Protein AF-0000000066401185 (afdb_homodimer)

pLDDT: mean 73.41, std 27.81, range [23.59, 98.62]

Organism: Mus musculus (NCBI:txid10090)

Structure (mmCIF, N/CA/C/O backbone):
data_AF-0000000066401185-model_v1
#
loop_
_entity.id
_entity.type
_entity.pdbx_description
1 polymer 'CCR4-NOT transcription complex subunit 10'
#
loop_
_atom_site.group_PDB
_atom_site.id
_atom_site.type_symbol
_atom_site.label_atom_id
_atom_site.label_alt_id
_atom_site.label_comp_id
_atom_site.label_asym_id
_atom_site.label_entity_id
_atom_site.label_seq_id
_atom_site.pdbx_PDB_ins_code
_atom_site.Cartn_x
_atom_site.Cartn_y
_atom_site.Cartn_z
_atom_site.occupancy
_atom_site.B_iso_or_equiv
_atom_site.auth_seq_id
_atom_site.auth_comp_id
_atom_site.auth_asym_id
_atom_site.auth_atom_id
_atom_site.pdbx_PDB_model_num
ATOM 1 N N . MET A 1 1 ? 51.188 5.918 -60.031 1 23.59 1 MET A N 1
ATOM 2 C CA . MET A 1 1 ? 49.875 5.277 -59.938 1 23.59 1 MET A CA 1
ATOM 3 C C . MET A 1 1 ? 49.594 4.812 -58.5 1 23.59 1 MET A C 1
ATOM 5 O O . MET A 1 1 ? 50.156 3.805 -58.062 1 23.59 1 MET A O 1
ATOM 9 N N . ALA A 1 2 ? 49.438 5.836 -57.594 1 25.84 2 ALA A N 1
ATOM 10 C CA . ALA A 1 2 ? 49.531 5.996 -56.125 1 25.84 2 ALA A CA 1
ATOM 11 C C . ALA A 1 2 ? 48.438 5.234 -55.438 1 25.84 2 ALA A C 1
ATOM 13 O O . ALA A 1 2 ? 47.25 5.41 -55.719 1 25.84 2 ALA A O 1
ATOM 14 N N . ALA A 1 3 ? 48.688 3.949 -55.156 1 27.67 3 ALA A N 1
ATOM 15 C CA . ALA A 1 3 ? 47.844 2.984 -54.469 1 27.67 3 ALA A CA 1
ATOM 16 C C . ALA A 1 3 ? 47.25 3.58 -53.188 1 27.67 3 ALA A C 1
ATOM 18 O O . ALA A 1 3 ? 48 3.955 -52.281 1 27.67 3 ALA A O 1
ATOM 19 N N . ASP A 1 4 ? 46.219 4.418 -53.375 1 25.7 4 ASP A N 1
ATOM 20 C CA . ASP A 1 4 ? 45.5 5.117 -52.312 1 25.7 4 ASP A CA 1
ATOM 21 C C . ASP A 1 4 ? 45.094 4.156 -51.188 1 25.7 4 ASP A C 1
ATOM 23 O O . ASP A 1 4 ? 44.75 3 -51.469 1 25.7 4 ASP A O 1
ATOM 27 N N . LYS A 1 5 ? 45.844 4.348 -50.062 1 33.53 5 LYS A N 1
ATOM 28 C CA . LYS A 1 5 ? 45.719 3.713 -48.75 1 33.53 5 LYS A CA 1
ATOM 29 C C . LYS A 1 5 ? 44.25 3.537 -48.375 1 33.53 5 LYS A C 1
ATOM 31 O O . LYS A 1 5 ? 43.469 4.48 -48.469 1 33.53 5 LYS A O 1
ATOM 36 N N . PRO A 1 6 ? 43.812 2.244 -48.438 1 31.34 6 PRO A N 1
ATOM 37 C CA . PRO A 1 6 ? 42.469 1.848 -48.062 1 31.34 6 PRO A CA 1
ATOM 38 C C . PRO A 1 6 ? 42.031 2.438 -46.719 1 31.34 6 PRO A C 1
ATOM 40 O O . PRO A 1 6 ? 42.875 2.717 -45.844 1 31.34 6 PRO A O 1
ATOM 43 N N . ALA A 1 7 ? 41.094 3.443 -46.812 1 33.66 7 ALA A N 1
ATOM 44 C CA . ALA A 1 7 ? 40.375 4.137 -45.719 1 33.66 7 ALA A CA 1
ATOM 45 C C . ALA A 1 7 ? 39.875 3.146 -44.688 1 33.66 7 ALA A C 1
ATOM 47 O O . ALA A 1 7 ? 39.156 2.197 -45 1 33.66 7 ALA A O 1
ATOM 48 N N . GLY A 1 8 ? 40.844 2.746 -43.844 1 26.77 8 GLY A N 1
ATOM 49 C CA . GLY A 1 8 ? 40.531 1.901 -42.688 1 26.77 8 GLY A CA 1
ATOM 50 C C . GLY A 1 8 ? 39.281 2.344 -41.938 1 26.77 8 GLY A C 1
ATOM 51 O O . GLY A 1 8 ? 39.156 3.523 -41.594 1 26.77 8 GLY A O 1
ATOM 52 N N . GLN A 1 9 ? 38.125 1.783 -42.438 1 27.56 9 GLN A N 1
ATOM 53 C CA . GLN A 1 9 ? 36.812 1.896 -41.781 1 27.56 9 GLN A CA 1
ATOM 54 C C . GLN A 1 9 ? 36.938 1.703 -40.281 1 27.56 9 GLN A C 1
ATOM 56 O O . GLN A 1 9 ? 37.406 0.66 -39.812 1 27.56 9 GLN A O 1
ATOM 61 N N . GLY A 1 10 ? 37.469 2.785 -39.625 1 26.38 10 GLY A N 1
ATOM 62 C CA . GLY A 1 10 ? 37.469 2.822 -38.188 1 26.38 10 GLY A CA 1
ATOM 63 C C . GLY A 1 10 ? 36.219 2.246 -37.562 1 26.38 10 GLY A C 1
ATOM 64 O O . GLY A 1 10 ? 35.125 2.564 -38 1 26.38 10 GLY A O 1
ATOM 65 N N . ARG A 1 11 ? 36.25 0.937 -37.312 1 27.66 11 ARG A N 1
ATOM 66 C CA . ARG A 1 11 ? 35.219 0.273 -36.531 1 27.66 11 ARG A CA 1
ATOM 67 C C . ARG A 1 11 ? 34.875 1.11 -35.312 1 27.66 11 ARG A C 1
ATOM 69 O O . ARG A 1 11 ? 35.75 1.461 -34.5 1 27.66 11 ARG A O 1
ATOM 76 N N . ARG A 1 12 ? 34.031 2.08 -35.531 1 29.41 12 ARG A N 1
ATOM 77 C CA . ARG A 1 12 ? 33.438 2.76 -34.406 1 29.41 12 ARG A CA 1
ATOM 78 C C . ARG A 1 12 ? 33.062 1.765 -33.312 1 29.41 12 ARG A C 1
ATOM 80 O O . ARG A 1 12 ? 32.312 0.814 -33.531 1 29.41 12 ARG A O 1
ATOM 87 N N . ASP A 1 13 ? 34 1.428 -32.5 1 26.92 13 ASP A N 1
ATOM 88 C CA . ASP A 1 13 ? 33.75 0.725 -31.25 1 26.92 13 ASP A CA 1
ATOM 89 C C . ASP A 1 13 ? 32.438 1.186 -30.625 1 26.92 13 ASP A C 1
ATOM 91 O O . ASP A 1 13 ? 32.25 2.381 -30.391 1 26.92 13 ASP A O 1
ATOM 95 N N . LEU A 1 14 ? 31.344 0.604 -31.094 1 27.45 14 LEU A N 1
ATOM 96 C CA . LEU A 1 14 ? 30.062 0.713 -30.406 1 27.45 14 LEU A CA 1
ATOM 97 C C . LEU A 1 14 ? 30.266 0.67 -28.891 1 27.45 14 LEU A C 1
ATOM 99 O O . LEU A 1 14 ? 30.688 -0.354 -28.344 1 27.45 14 LEU A O 1
ATOM 103 N N . LYS A 1 15 ? 30.859 1.746 -28.344 1 29.91 15 LYS A N 1
ATOM 104 C CA . LYS A 1 15 ? 30.766 1.815 -26.891 1 29.91 15 LYS A CA 1
ATOM 105 C C . LYS A 1 15 ? 29.422 1.291 -26.391 1 29.91 15 LYS A C 1
ATOM 107 O O . LYS A 1 15 ? 28.375 1.628 -26.953 1 29.91 15 LYS A O 1
ATOM 112 N N . PRO A 1 16 ? 29.391 0.011 -25.922 1 28.02 16 PRO A N 1
ATOM 113 C CA . PRO A 1 16 ? 28.172 -0.448 -25.266 1 28.02 16 PRO A CA 1
ATOM 114 C C . PRO A 1 16 ? 27.469 0.659 -24.484 1 28.02 16 PRO A C 1
ATOM 116 O O . PRO A 1 16 ? 28.125 1.443 -23.797 1 28.02 16 PRO A O 1
ATOM 119 N N . LEU A 1 17 ? 26.562 1.356 -25.203 1 27.56 17 LEU A N 1
ATOM 120 C CA . LEU A 1 17 ? 25.688 2.219 -24.422 1 27.56 17 LEU A CA 1
ATOM 121 C C . LEU A 1 17 ? 25.391 1.588 -23.062 1 27.56 17 LEU A C 1
ATOM 123 O O . LEU A 1 17 ? 24.688 0.573 -23 1 27.56 17 LEU A O 1
ATOM 127 N N . GLU A 1 18 ? 26.391 1.348 -22.234 1 30.94 18 GLU A N 1
ATOM 128 C CA . GLU A 1 18 ? 26.047 1.141 -20.828 1 30.94 18 GLU A CA 1
ATOM 129 C C . GLU A 1 18 ? 24.828 1.977 -20.438 1 30.94 18 GLU A C 1
ATOM 131 O O . GLU A 1 18 ? 24.953 3.184 -20.219 1 30.94 18 GLU A O 1
ATOM 136 N N . GLY A 1 19 ? 23.844 2.025 -21.312 1 27.61 19 GLY A N 1
ATOM 137 C CA . GLY A 1 19 ? 22.641 2.705 -20.844 1 27.61 19 GLY A CA 1
ATOM 138 C C . GLY A 1 19 ? 22.359 2.447 -19.375 1 27.61 19 GLY A C 1
ATOM 139 O O . GLY A 1 19 ? 22.25 1.294 -18.953 1 27.61 19 GLY A O 1
ATOM 140 N N . ARG A 1 20 ? 23.016 3.184 -18.516 1 28.8 20 ARG A N 1
ATOM 141 C CA . ARG A 1 20 ? 22.641 3.184 -17.109 1 28.8 20 ARG A CA 1
ATOM 142 C C . ARG A 1 20 ? 21.141 3.027 -16.938 1 28.8 20 ARG A C 1
ATOM 144 O O . ARG A 1 20 ? 20.359 3.842 -17.438 1 28.8 20 ARG A O 1
ATOM 151 N N . SER A 1 21 ? 20.656 1.892 -17.422 1 28.45 21 SER A N 1
ATOM 152 C CA . SER A 1 21 ? 19.328 1.551 -16.922 1 28.45 21 SER A CA 1
ATOM 153 C C . SER A 1 21 ? 19.031 2.244 -15.602 1 28.45 21 SER A C 1
ATOM 155 O O . SER A 1 21 ? 19.562 1.851 -14.555 1 28.45 21 SER A O 1
ATOM 157 N N . ASP A 1 22 ? 19 3.537 -15.656 1 30 22 ASP A N 1
ATOM 158 C CA . ASP A 1 22 ? 18.547 4.254 -14.469 1 30 22 ASP A CA 1
ATOM 159 C C . ASP A 1 22 ? 17.359 3.547 -13.82 1 30 22 ASP A C 1
ATOM 161 O O . ASP A 1 22 ? 16.391 3.195 -14.5 1 30 22 ASP A O 1
ATOM 165 N N . PRO A 1 23 ? 17.625 2.67 -12.93 1 31.2 23 PRO A N 1
ATOM 166 C CA . PRO A 1 23 ? 16.438 2.117 -12.258 1 31.2 23 PRO A CA 1
ATOM 167 C C . PRO A 1 23 ? 15.242 3.068 -12.281 1 31.2 23 PRO A C 1
ATOM 169 O O . PRO A 1 23 ? 15.422 4.285 -12.375 1 31.2 23 PRO A O 1
ATOM 172 N N . LEU A 1 24 ? 14.242 2.811 -13.062 1 32.38 24 LEU A N 1
ATOM 173 C CA . LEU A 1 24 ? 13.023 3.59 -12.875 1 32.38 24 LEU A CA 1
ATOM 174 C C . LEU A 1 24 ? 13 4.246 -11.5 1 32.38 24 LEU A C 1
ATOM 176 O O . LEU A 1 24 ? 13.297 3.598 -10.492 1 32.38 24 LEU A O 1
ATOM 180 N N . PRO A 1 25 ? 13.336 5.438 -11.391 1 32.84 25 PRO A N 1
ATOM 181 C CA . PRO A 1 25 ? 13.25 6 -10.039 1 32.84 25 PRO A CA 1
ATOM 182 C C . PRO A 1 25 ? 12.07 5.43 -9.242 1 32.84 25 PRO A C 1
ATOM 184 O O . PRO A 1 25 ? 10.914 5.617 -9.625 1 32.84 25 PRO A O 1
ATOM 187 N N . ILE A 1 26 ? 11.82 4.23 -8.961 1 36.94 26 ILE A N 1
ATOM 188 C CA . ILE A 1 26 ? 10.984 4.027 -7.785 1 36.94 26 ILE A CA 1
ATOM 189 C C . ILE A 1 26 ? 10.945 5.305 -6.953 1 36.94 26 ILE A C 1
ATOM 191 O O . ILE A 1 26 ? 11.953 5.691 -6.355 1 36.94 26 ILE A O 1
ATOM 195 N N . ALA A 1 27 ? 10.516 6.359 -7.449 1 45.16 27 ALA A N 1
ATOM 196 C CA . ALA A 1 27 ? 10.352 7.574 -6.652 1 45.16 27 ALA A CA 1
ATOM 197 C C . ALA A 1 27 ? 10.367 7.254 -5.16 1 45.16 27 ALA A C 1
ATOM 199 O O . ALA A 1 27 ? 9.492 6.547 -4.66 1 45.16 27 ALA A O 1
ATOM 200 N N . ASN A 1 28 ? 11.477 7.055 -4.57 1 54.47 28 ASN A N 1
ATOM 201 C CA . ASN A 1 28 ? 11.867 6.738 -3.199 1 54.47 28 ASN A CA 1
ATOM 202 C C . ASN A 1 28 ? 10.898 7.348 -2.188 1 54.47 28 ASN A C 1
ATOM 204 O O . ASN A 1 28 ? 10.453 8.484 -2.357 1 54.47 28 ASN A O 1
ATOM 208 N N . GLY A 1 29 ? 10.164 6.383 -1.634 1 65.12 29 GLY A N 1
ATOM 209 C CA . GLY A 1 29 ? 9.398 6.781 -0.463 1 65.12 29 GLY A CA 1
ATOM 210 C C . GLY A 1 29 ? 9.977 7.984 0.251 1 65.12 29 GLY A C 1
ATOM 211 O O . GLY A 1 29 ? 9.242 8.836 0.747 1 65.12 29 GLY A O 1
ATOM 212 N N . ASP A 1 30 ? 11.203 8.164 -0.131 1 77.25 30 ASP A N 1
ATOM 213 C CA . ASP A 1 30 ? 11.867 9.219 0.623 1 77.25 30 ASP A CA 1
ATOM 214 C C . ASP A 1 30 ? 11.523 10.594 0.052 1 77.25 30 ASP A C 1
ATOM 216 O O . ASP A 1 30 ? 11.227 11.531 0.802 1 77.25 30 ASP A O 1
ATOM 220 N N . ALA A 1 31 ? 11.594 10.734 -1.336 1 79.88 31 ALA A N 1
ATOM 221 C CA . ALA A 1 31 ? 11.289 12.031 -1.938 1 79.88 31 ALA A CA 1
ATOM 222 C C . ALA A 1 31 ? 9.836 12.43 -1.674 1 79.88 31 ALA A C 1
ATOM 224 O O . ALA A 1 31 ? 9.547 13.594 -1.39 1 79.88 31 ALA A O 1
ATOM 225 N N . LEU A 1 32 ? 9.07 11.469 -1.834 1 86.44 32 LEU A N 1
ATOM 226 C CA . LEU A 1 32 ? 7.652 11.68 -1.562 1 86.44 32 LEU A CA 1
ATOM 227 C C . LEU A 1 32 ? 7.441 12.18 -0.139 1 86.44 32 LEU A C 1
ATOM 229 O O . LEU A 1 32 ? 6.719 13.156 0.079 1 86.44 32 LEU A O 1
ATOM 233 N N . TRP A 1 33 ? 8.156 11.609 0.759 1 90.5 33 TRP A N 1
ATOM 234 C CA . TRP A 1 33 ? 7.969 11.953 2.164 1 90.5 33 TRP A CA 1
ATOM 235 C C . TRP A 1 33 ? 8.633 13.297 2.482 1 90.5 33 TRP A C 1
ATOM 237 O O . TRP A 1 33 ? 8.141 14.055 3.322 1 90.5 33 TRP A O 1
ATOM 247 N N . ASP A 1 34 ? 9.672 13.586 1.776 1 87.38 34 ASP A N 1
ATOM 248 C CA . ASP A 1 34 ? 10.289 14.898 1.903 1 87.38 34 ASP A CA 1
ATOM 249 C C . ASP A 1 34 ? 9.328 16 1.478 1 87.38 34 ASP A C 1
ATOM 251 O O . ASP A 1 34 ? 9.227 17.031 2.145 1 87.38 34 ASP A O 1
ATOM 255 N N . TYR A 1 35 ? 8.648 15.758 0.46 1 85.62 35 TYR A N 1
ATOM 256 C CA . TYR A 1 35 ? 7.688 16.75 -0.027 1 85.62 35 TYR A CA 1
ATOM 257 C C . TYR A 1 35 ? 6.523 16.906 0.946 1 85.62 35 TYR A C 1
ATOM 259 O O . TYR A 1 35 ? 6.105 18.016 1.243 1 85.62 35 TYR A O 1
ATOM 267 N N . VAL A 1 36 ? 6.023 15.844 1.396 1 88.94 36 VAL A N 1
ATOM 268 C CA . VAL A 1 36 ? 4.961 15.859 2.395 1 88.94 36 VAL A CA 1
ATOM 269 C C . VAL A 1 36 ? 5.395 16.703 3.596 1 88.94 36 VAL A C 1
ATOM 271 O O . VAL A 1 36 ? 4.633 17.531 4.082 1 88.94 36 VAL A O 1
ATOM 274 N N . ARG A 1 37 ? 6.637 16.484 3.977 1 86.12 37 ARG A N 1
ATOM 275 C CA . ARG A 1 37 ? 7.176 17.203 5.125 1 86.12 37 ARG A CA 1
ATOM 276 C C . ARG A 1 37 ? 7.281 18.688 4.832 1 86.12 37 ARG A C 1
ATOM 278 O O . ARG A 1 37 ? 6.969 19.516 5.691 1 86.12 37 ARG A O 1
ATOM 285 N N . THR A 1 38 ? 7.68 18.984 3.684 1 85.62 38 THR A N 1
ATOM 286 C CA . THR A 1 38 ? 7.801 20.375 3.283 1 85.62 38 THR A CA 1
ATOM 287 C C . THR A 1 38 ? 6.441 21.078 3.312 1 85.62 38 THR A C 1
ATOM 289 O O . THR A 1 38 ? 6.316 22.188 3.82 1 85.62 38 THR A O 1
ATOM 292 N N . LEU A 1 39 ? 5.477 20.453 2.838 1 83.44 39 LEU A N 1
ATOM 293 C CA . LEU A 1 39 ? 4.133 21.016 2.797 1 83.44 39 LEU A CA 1
ATOM 294 C C . LEU A 1 39 ? 3.551 21.141 4.203 1 83.44 39 LEU A C 1
ATOM 296 O O . LEU A 1 39 ? 2.844 22.109 4.504 1 83.44 39 LEU A O 1
ATOM 300 N N . SER A 1 40 ? 3.879 20.172 4.988 1 83.25 40 SER A N 1
ATOM 301 C CA . SER A 1 40 ? 3.379 20.172 6.359 1 83.25 40 SER A CA 1
ATOM 302 C C . SER A 1 40 ? 3.98 21.328 7.156 1 83.25 40 SER A C 1
ATOM 304 O O . SER A 1 40 ? 3.307 21.922 8 1 83.25 40 SER A O 1
ATOM 306 N N . ASP A 1 41 ? 5.258 21.594 6.898 1 77.06 41 ASP A N 1
ATOM 307 C CA . ASP A 1 41 ? 5.977 22.656 7.605 1 77.06 41 ASP A CA 1
ATOM 308 C C . ASP A 1 41 ? 5.547 24.031 7.109 1 77.06 41 ASP A C 1
ATOM 310 O O . ASP A 1 41 ? 5.578 25.016 7.863 1 77.06 41 ASP A O 1
ATOM 314 N N . GLN A 1 42 ? 5.387 24.172 5.848 1 64.88 42 GLN A N 1
ATOM 315 C CA . GLN A 1 42 ? 4.969 25.453 5.289 1 64.88 42 GLN A CA 1
ATOM 316 C C . GLN A 1 42 ? 3.631 25.906 5.871 1 64.88 42 GLN A C 1
ATOM 318 O O . GLN A 1 42 ? 3.406 27.094 6.074 1 64.88 42 GLN A O 1
ATOM 323 N N . GLY A 1 43 ? 2.789 25.016 5.941 1 55.06 43 GLY A N 1
ATOM 324 C CA . GLY A 1 43 ? 1.532 25.422 6.551 1 55.06 43 GLY A CA 1
ATOM 325 C C . GLY A 1 43 ? 1.687 25.875 7.992 1 55.06 43 GLY A C 1
ATOM 326 O O . GLY A 1 43 ? 0.781 26.484 8.555 1 55.06 43 GLY A O 1
ATOM 327 N N . ALA A 1 44 ? 2.824 25.281 8.617 1 49.03 44 ALA A N 1
ATOM 328 C CA . ALA A 1 44 ? 3.055 25.766 9.977 1 49.03 44 ALA A CA 1
ATOM 329 C C . ALA A 1 44 ? 3.498 27.234 9.977 1 49.03 44 ALA A C 1
ATOM 331 O O . ALA A 1 44 ? 3.359 27.922 10.977 1 49.03 44 ALA A O 1
ATOM 332 N N . GLU A 1 45 ? 4.195 27.578 8.922 1 45.09 45 GLU A N 1
ATOM 333 C CA . GLU A 1 45 ? 4.656 28.969 8.922 1 45.09 45 GLU A CA 1
ATOM 334 C C . GLU A 1 45 ? 3.525 29.922 8.562 1 45.09 45 GLU A C 1
ATOM 336 O O . GLU A 1 45 ? 3.768 31.094 8.25 1 45.09 45 GLU A O 1
ATOM 341 N N . LYS A 1 46 ? 2.488 29.516 8.078 1 45 46 LYS A N 1
ATOM 342 C CA . LYS A 1 46 ? 1.562 30.625 7.883 1 45 46 LYS A CA 1
ATOM 343 C C . LYS A 1 46 ? 1.746 31.703 8.953 1 45 46 LYS A C 1
ATOM 345 O O . LYS A 1 46 ? 2.256 31.406 10.039 1 45 46 LYS A O 1
ATOM 350 N N . HIS A 1 47 ? 1.188 33 8.523 1 39 47 HIS A N 1
ATOM 351 C CA . HIS A 1 47 ? 1.064 34.375 8.953 1 39 47 HIS A CA 1
ATOM 352 C C . HIS A 1 47 ? 0.701 34.469 10.43 1 39 47 HIS A C 1
ATOM 354 O O . HIS A 1 47 ? -0.387 34.062 10.836 1 39 47 HIS A O 1
ATOM 360 N N . GLU A 1 48 ? 1.596 34.344 11.203 1 37.97 48 GLU A N 1
ATOM 361 C CA . GLU A 1 48 ? 1.421 35.031 12.477 1 37.97 48 GLU A CA 1
ATOM 362 C C . GLU A 1 48 ? 0.774 36.406 12.273 1 37.97 48 GLU A C 1
ATOM 364 O O . GLU A 1 48 ? 1.181 37.375 12.891 1 37.97 48 GLU A O 1
ATOM 369 N N . GLY A 1 49 ? 0.583 36.844 10.906 1 35.59 49 GLY A N 1
ATOM 370 C CA . GLY A 1 49 ? -0.002 38.156 11.047 1 35.59 49 GLY A CA 1
ATOM 371 C C . GLY A 1 49 ? -1.04 38.219 12.156 1 35.59 49 GLY A C 1
ATOM 372 O O . GLY A 1 49 ? -1.704 37.25 12.461 1 35.59 49 GLY A O 1
ATOM 373 N N . ALA A 1 50 ? -0.896 39.281 12.977 1 37.69 50 ALA A N 1
ATOM 374 C CA . ALA A 1 50 ? -1.658 39.812 14.102 1 37.69 50 ALA A CA 1
ATOM 375 C C . ALA A 1 50 ? -3.139 39.469 13.977 1 37.69 50 ALA A C 1
ATOM 377 O O . ALA A 1 50 ? -3.84 39.312 14.977 1 37.69 50 ALA A O 1
ATOM 378 N N . GLY A 1 51 ? -3.768 40.062 12.805 1 37.12 51 GLY A N 1
ATOM 379 C CA . GLY A 1 51 ? -5.121 40.562 12.984 1 37.12 51 GLY A CA 1
ATOM 380 C C . GLY A 1 51 ? -6.137 39.469 13.227 1 37.12 51 GLY A C 1
ATOM 381 O O . GLY A 1 51 ? -6.855 39.469 14.227 1 37.12 51 GLY A O 1
ATOM 382 N N . GLN A 1 52 ? -6.941 39.031 12.07 1 38.91 52 GLN A N 1
ATOM 383 C CA . GLN A 1 52 ? -8.203 38.344 12.289 1 38.91 52 GLN A CA 1
ATOM 384 C C . GLN A 1 52 ? -7.953 36.906 12.797 1 38.91 52 GLN A C 1
ATOM 386 O O . GLN A 1 52 ? -7.273 36.125 12.133 1 38.91 52 GLN A O 1
ATOM 391 N N . SER A 1 53 ? -7.438 36.531 13.969 1 44.38 53 SER A N 1
ATOM 392 C CA . SER A 1 53 ? -7.68 35.375 14.82 1 44.38 53 SER A CA 1
ATOM 393 C C . SER A 1 53 ? -8.75 34.469 14.219 1 44.38 53 SER A C 1
ATOM 395 O O . SER A 1 53 ? -9.945 34.656 14.438 1 44.38 53 SER A O 1
ATOM 397 N N . SER A 1 54 ? -8.938 34.438 12.914 1 47.66 54 SER A N 1
ATOM 398 C CA . SER A 1 54 ? -9.953 33.438 12.586 1 47.66 54 SER A CA 1
ATOM 399 C C . SER A 1 54 ? -9.773 32.156 13.422 1 47.66 54 SER A C 1
ATOM 401 O O . SER A 1 54 ? -8.789 31.438 13.258 1 47.66 54 SER A O 1
ATOM 403 N N . GLY A 1 55 ? -9.57 32.25 14.68 1 52.19 55 GLY A N 1
ATOM 404 C CA . GLY A 1 55 ? -9.484 31.422 15.859 1 52.19 55 GLY A CA 1
ATOM 405 C C . GLY A 1 55 ? -10.016 30.016 15.633 1 52.19 55 GLY A C 1
ATOM 406 O O . GLY A 1 55 ? -11.18 29.844 15.25 1 52.19 55 GLY A O 1
ATOM 407 N N . VAL A 1 56 ? -9.094 29.125 15.195 1 66.75 56 VAL A N 1
ATOM 408 C CA . VAL A 1 56 ? -9.492 27.719 15.328 1 66.75 56 VAL A CA 1
ATOM 409 C C . VAL A 1 56 ? -10.445 27.562 16.5 1 66.75 56 VAL A C 1
ATOM 411 O O . VAL A 1 56 ? -10.164 28.016 17.609 1 66.75 56 VAL A O 1
ATOM 414 N N . THR A 1 57 ? -11.703 27.562 16.125 1 80.94 57 THR A N 1
ATOM 415 C CA . THR A 1 57 ? -12.727 27.328 17.141 1 80.94 57 THR A CA 1
ATOM 416 C C . THR A 1 57 ? -12.336 26.172 18.047 1 80.94 57 THR A C 1
ATOM 418 O O . THR A 1 57 ? -11.43 25.406 17.734 1 80.94 57 THR A O 1
ATOM 421 N N . ASP A 1 58 ? -12.742 26.281 19.188 1 88.25 58 ASP A N 1
ATOM 422 C CA . ASP A 1 58 ? -12.539 25.172 20.125 1 88.25 58 ASP A CA 1
ATOM 423 C C . ASP A 1 58 ? -12.875 23.828 19.469 1 88.25 58 ASP A C 1
ATOM 425 O O . ASP A 1 58 ? -12.203 22.828 19.719 1 88.25 58 ASP A O 1
ATOM 429 N N . GLN A 1 59 ? -13.852 23.953 18.547 1 90.31 59 GLN A N 1
ATOM 430 C CA . GLN A 1 59 ? -14.266 22.734 17.875 1 90.31 59 GLN A CA 1
ATOM 431 C C . GLN A 1 59 ? -13.195 22.25 16.906 1 90.31 59 GLN A C 1
ATOM 433 O O . GLN A 1 59 ? -12.891 21.062 16.844 1 90.31 59 GLN A O 1
ATOM 438 N N . GLU A 1 60 ? -12.672 23.125 16.094 1 91.88 60 GLU A N 1
ATOM 439 C CA . GLU A 1 60 ? -11.617 22.766 15.148 1 91.88 60 GLU A CA 1
ATOM 440 C C . GLU A 1 60 ? -10.391 22.219 15.867 1 91.88 60 GLU A C 1
ATOM 442 O O . GLU A 1 60 ? -9.773 21.25 15.406 1 91.88 60 GLU A O 1
ATOM 447 N N . LYS A 1 61 ? -10.023 22.812 17 1 92.38 61 LYS A N 1
ATOM 448 C CA . LYS A 1 61 ? -8.883 22.359 17.797 1 92.38 61 LYS A CA 1
ATOM 449 C C . LYS A 1 61 ? -9.109 20.938 18.312 1 92.38 61 LYS A C 1
ATOM 451 O O . LYS A 1 61 ? -8.211 20.109 18.281 1 92.38 61 LYS A O 1
ATOM 456 N N . GLU A 1 62 ? -10.266 20.703 18.781 1 94.44 62 GLU A N 1
ATOM 457 C CA . GLU A 1 62 ? -10.602 19.375 19.297 1 94.44 62 GLU A CA 1
ATOM 458 C C . GLU A 1 62 ? -10.562 18.328 18.188 1 94.44 62 GLU A C 1
ATOM 460 O O . GLU A 1 62 ? -10.016 17.25 18.375 1 94.44 62 GLU A O 1
ATOM 465 N N . LEU A 1 63 ? -11.148 18.734 17.062 1 95.38 63 LEU A N 1
ATOM 466 C CA . LEU A 1 63 ? -11.164 17.812 15.93 1 95.38 63 LEU A CA 1
ATOM 467 C C . LEU A 1 63 ? -9.742 17.531 15.445 1 95.38 63 LEU A C 1
ATOM 469 O O . LEU A 1 63 ? -9.406 16.375 15.133 1 95.38 63 LEU A O 1
ATOM 473 N N . SER A 1 64 ? -8.922 18.531 15.391 1 95.06 64 SER A N 1
ATOM 474 C CA . SER A 1 64 ? -7.539 18.359 14.969 1 95.06 64 SER A CA 1
ATOM 475 C C . SER A 1 64 ? -6.781 17.453 15.922 1 95.06 64 SER A C 1
ATOM 477 O O . SER A 1 64 ? -6.051 16.562 15.492 1 95.06 64 SER A O 1
ATOM 479 N N . ALA A 1 65 ? -6.969 17.672 17.188 1 96.06 65 ALA A N 1
ATOM 480 C CA . ALA A 1 65 ? -6.316 16.844 18.203 1 96.06 65 ALA A CA 1
ATOM 481 C C . ALA A 1 65 ? -6.781 15.391 18.094 1 96.06 65 ALA A C 1
ATOM 483 O O . ALA A 1 65 ? -5.973 14.461 18.219 1 96.06 65 ALA A O 1
ATOM 484 N N . SER A 1 66 ? -8.047 15.242 17.922 1 97.62 66 SER A N 1
ATOM 485 C CA . SER A 1 66 ? -8.609 13.906 17.781 1 97.62 66 SER A CA 1
ATOM 486 C C . SER A 1 66 ? -8.07 13.203 16.547 1 97.62 66 SER A C 1
ATOM 488 O O . SER A 1 66 ? -7.746 12.016 16.594 1 97.62 66 SER A O 1
ATOM 490 N N . ALA A 1 67 ? -7.918 13.875 15.453 1 97.75 67 ALA A N 1
ATOM 491 C CA . ALA A 1 67 ? -7.375 13.312 14.219 1 97.75 67 ALA A CA 1
ATOM 492 C C . ALA A 1 67 ? -5.93 12.859 14.414 1 97.75 67 ALA A C 1
ATOM 494 O O . ALA A 1 67 ? -5.559 11.758 14.016 1 97.75 67 ALA A O 1
ATOM 495 N N . LEU A 1 68 ? -5.156 13.727 15.039 1 96.25 68 LEU A N 1
ATOM 496 C CA . LEU A 1 68 ? -3.76 13.391 15.297 1 96.25 68 LEU A CA 1
ATOM 497 C C . LEU A 1 68 ? -3.65 12.164 16.188 1 96.25 68 LEU A C 1
ATOM 499 O O . LEU A 1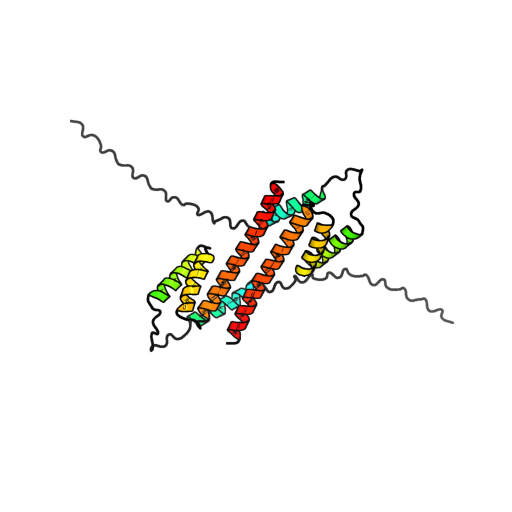 68 ? -2.854 11.258 15.914 1 96.25 68 LEU A O 1
ATOM 503 N N . GLN A 1 69 ? -4.457 12.172 17.234 1 96.94 69 GLN A N 1
ATOM 504 C CA . GLN A 1 69 ? -4.441 11.039 18.141 1 96.94 69 GLN A CA 1
ATOM 505 C C . GLN A 1 69 ? -4.812 9.742 17.422 1 96.94 69 GLN A C 1
ATOM 507 O O . GLN A 1 69 ? -4.172 8.711 17.625 1 96.94 69 GLN A O 1
ATOM 512 N N . ALA A 1 70 ? -5.797 9.758 16.656 1 98.31 70 ALA A N 1
ATOM 513 C CA . ALA A 1 70 ? -6.227 8.586 15.906 1 98.31 70 ALA A CA 1
ATOM 514 C C . ALA A 1 70 ? -5.137 8.133 14.938 1 98.31 70 ALA A C 1
ATOM 516 O O . ALA A 1 70 ? -4.836 6.938 14.852 1 98.31 70 ALA A O 1
ATOM 517 N N . PHE A 1 71 ? -4.508 9.047 14.219 1 97.62 71 PHE A N 1
ATOM 518 C CA . PHE A 1 71 ? -3.455 8.719 13.266 1 97.62 71 PHE A CA 1
ATOM 519 C C . PHE A 1 71 ? -2.279 8.047 13.969 1 97.62 71 PHE A C 1
ATOM 521 O O . PHE A 1 71 ? -1.797 7.004 13.523 1 97.62 71 PHE A O 1
ATOM 528 N N . THR A 1 72 ? -1.896 8.602 15.102 1 97.12 72 THR A N 1
ATOM 529 C CA . THR A 1 72 ? -0.736 8.102 15.836 1 97.12 72 THR A CA 1
ATOM 530 C C . THR A 1 72 ? -1.013 6.719 16.422 1 97.12 72 THR A C 1
ATOM 532 O O . THR A 1 72 ? -0.092 5.922 16.594 1 97.12 72 THR A O 1
ATOM 535 N N . SER A 1 73 ? -2.258 6.445 16.672 1 97.56 73 SER A N 1
ATOM 536 C CA . SER A 1 73 ? -2.637 5.148 17.234 1 97.56 73 SER A CA 1
ATOM 537 C C . SER A 1 73 ? -2.854 4.117 16.125 1 97.56 73 SER A C 1
ATOM 539 O O . SER A 1 73 ? -3.168 2.957 16.406 1 97.56 73 SER A O 1
ATOM 541 N N . GLY A 1 74 ? -2.789 4.543 14.945 1 96.75 74 GLY A N 1
ATOM 542 C CA . GLY A 1 74 ? -2.953 3.629 13.828 1 96.75 74 GLY A CA 1
ATOM 543 C C . GLY A 1 74 ? -4.406 3.408 13.445 1 96.75 74 GLY A C 1
ATOM 544 O O . GLY A 1 74 ? -4.723 2.477 12.703 1 96.75 74 GLY A O 1
ATOM 545 N N . ASN A 1 75 ? -5.289 4.062 14.055 1 98.38 75 ASN A N 1
ATOM 546 C CA . ASN A 1 75 ? -6.691 4.023 13.656 1 98.38 75 ASN A CA 1
ATOM 547 C C . ASN A 1 75 ? -6.992 5.043 12.562 1 98.38 75 ASN A C 1
ATOM 549 O O . ASN A 1 75 ? -7.543 6.109 12.836 1 98.38 75 ASN A O 1
ATOM 553 N N . TYR A 1 76 ? -6.727 4.691 11.336 1 98.38 76 TYR A N 1
ATOM 554 C CA . TYR A 1 76 ? -6.789 5.633 10.227 1 98.38 76 TYR A CA 1
ATOM 555 C C . TYR A 1 76 ? -8.234 5.914 9.828 1 98.38 76 TYR A C 1
ATOM 557 O O . TYR A 1 76 ? -8.555 7.008 9.359 1 98.38 76 TYR A O 1
ATOM 565 N N . ASP A 1 77 ? -9.164 4.938 10.07 1 98.5 77 ASP A N 1
ATOM 566 C CA . ASP A 1 77 ? -10.578 5.188 9.82 1 98.5 77 ASP A CA 1
ATOM 567 C C . ASP A 1 77 ? -11.102 6.32 10.695 1 98.5 77 ASP A C 1
ATOM 569 O O . ASP A 1 7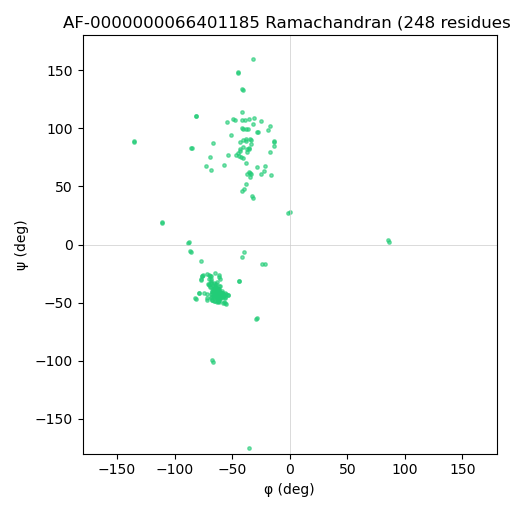7 ? -11.766 7.238 10.211 1 98.5 77 ASP A O 1
ATOM 573 N N . ALA A 1 78 ? -10.789 6.219 11.992 1 98.38 78 ALA A N 1
ATOM 574 C CA . ALA A 1 78 ? -11.203 7.281 12.906 1 98.38 78 ALA A CA 1
ATOM 575 C C . ALA A 1 78 ? -10.539 8.609 12.539 1 98.38 78 ALA A C 1
ATOM 577 O O . ALA A 1 78 ? -11.18 9.656 12.57 1 98.38 78 ALA A O 1
ATOM 578 N N . CYS A 1 79 ? -9.219 8.578 12.164 1 98.38 79 CYS A N 1
ATOM 579 C CA . CYS A 1 79 ? -8.5 9.766 11.742 1 98.38 79 CYS A CA 1
ATOM 580 C C . CYS A 1 79 ? -9.195 10.453 10.57 1 98.38 79 CYS A C 1
ATOM 582 O O . CYS A 1 79 ? -9.438 11.656 10.602 1 98.38 79 CYS A O 1
ATOM 584 N N . LEU A 1 80 ? -9.609 9.68 9.594 1 98.62 80 LEU A N 1
ATOM 585 C CA . LEU A 1 80 ? -10.227 10.203 8.383 1 98.62 80 LEU A CA 1
ATOM 586 C C . LEU A 1 80 ? -11.609 10.773 8.68 1 98.62 80 LEU A C 1
ATOM 588 O O . LEU A 1 80 ? -12.039 11.742 8.055 1 98.62 80 LEU A O 1
ATOM 592 N N . GLN A 1 81 ? -12.266 10.258 9.648 1 98.56 81 GLN A N 1
ATOM 593 C CA . GLN A 1 81 ? -13.555 10.789 10.062 1 98.56 81 GLN A CA 1
ATOM 594 C C . GLN A 1 81 ? -13.398 12.188 10.664 1 98.56 81 GLN A C 1
ATOM 596 O O . GLN A 1 81 ? -14.164 13.094 10.344 1 98.56 81 GLN A O 1
ATOM 601 N N . HIS A 1 82 ? -12.445 12.336 11.562 1 98.12 82 HIS A N 1
ATOM 602 C CA . HIS A 1 82 ? -12.188 13.641 12.164 1 98.12 82 HIS A CA 1
ATOM 603 C C . HIS A 1 82 ? -11.758 14.656 11.109 1 98.12 82 HIS A C 1
ATOM 605 O O . HIS A 1 82 ? -12.18 15.812 11.141 1 98.12 82 HIS A O 1
ATOM 611 N N . LEU A 1 83 ? -10.953 14.234 10.109 1 98 83 LEU A N 1
ATOM 612 C CA . LEU A 1 83 ? -10.484 15.117 9.047 1 98 83 LEU A CA 1
ATOM 613 C C . LEU A 1 83 ? -11.633 15.539 8.141 1 98 83 LEU A C 1
ATOM 615 O O . LEU A 1 83 ? -11.664 16.672 7.66 1 98 83 LEU A O 1
ATOM 619 N N . ALA A 1 84 ? -12.57 14.625 7.988 1 97.62 84 ALA A N 1
ATOM 620 C CA . ALA A 1 84 ? -13.758 14.961 7.207 1 97.62 84 ALA A CA 1
ATOM 621 C C . ALA A 1 84 ? -14.562 16.062 7.883 1 97.62 84 ALA A C 1
ATOM 623 O O . ALA A 1 84 ? -15.039 17 7.219 1 97.62 84 ALA A O 1
ATOM 624 N N . CYS A 1 85 ? -14.68 15.969 9.188 1 96.81 85 CYS A N 1
ATOM 625 C CA . CYS A 1 85 ? -15.367 17 9.945 1 96.81 85 CYS A CA 1
ATOM 626 C C . CYS A 1 85 ? -14.633 18.328 9.859 1 96.81 85 CYS A C 1
ATOM 628 O O . CYS A 1 85 ? -15.25 19.391 9.719 1 96.81 85 CYS A O 1
ATOM 630 N N . LEU A 1 86 ? -13.289 18.25 9.938 1 95.81 86 LEU A N 1
ATOM 631 C CA . LEU A 1 86 ? -12.469 19.453 9.805 1 95.81 86 LEU A CA 1
ATOM 632 C C . LEU A 1 86 ? -12.648 20.094 8.438 1 95.81 86 LEU A C 1
ATOM 634 O O . LEU A 1 86 ? -12.695 21.312 8.312 1 95.81 86 LEU A O 1
ATOM 638 N N . GLN A 1 87 ? -12.766 19.312 7.492 1 94.69 87 GLN A N 1
ATOM 639 C CA . GLN A 1 87 ? -12.938 19.797 6.125 1 94.69 87 GLN A CA 1
ATOM 640 C C . GLN A 1 87 ? -14.273 20.516 5.969 1 94.69 87 GLN A C 1
ATOM 642 O O . GLN A 1 87 ? -14.375 21.469 5.191 1 94.69 87 GLN A O 1
ATOM 647 N N . ASP A 1 88 ? -15.32 20.031 6.668 1 94.81 88 ASP A N 1
ATOM 648 C CA . ASP A 1 88 ? -16.625 20.688 6.637 1 94.81 88 ASP A CA 1
ATOM 649 C C . ASP A 1 88 ? -16.547 22.094 7.234 1 94.81 88 ASP A C 1
ATOM 651 O O . ASP A 1 88 ? -17.281 22.984 6.805 1 94.81 88 ASP A O 1
ATOM 655 N N . ILE A 1 89 ? -15.68 22.297 8.219 1 90.94 89 ILE A N 1
ATOM 656 C CA . ILE A 1 89 ? -15.5 23.562 8.906 1 90.94 89 ILE A CA 1
ATOM 657 C C . ILE A 1 89 ? -14.641 24.5 8.055 1 90.94 89 ILE A C 1
ATOM 659 O O . ILE A 1 89 ? -14.938 25.688 7.926 1 90.94 89 ILE A O 1
ATOM 663 N N . ASN A 1 90 ? -13.539 23.922 7.422 1 86.94 90 ASN A N 1
ATOM 664 C CA . ASN A 1 90 ? -12.609 24.688 6.602 1 86.94 90 ASN A CA 1
ATOM 665 C C . ASN A 1 90 ? -12.281 23.969 5.301 1 86.94 90 ASN A C 1
ATOM 667 O O . ASN A 1 90 ? -11.273 23.266 5.211 1 86.94 90 ASN A O 1
ATOM 671 N N . LYS A 1 91 ? -12.969 24.141 4.277 1 84.56 91 LYS A N 1
ATOM 672 C CA . LYS A 1 91 ? -12.945 23.344 3.055 1 84.56 91 LYS A CA 1
ATOM 673 C C . LYS A 1 91 ? -11.664 23.594 2.262 1 84.56 91 LYS A C 1
ATOM 675 O O . LYS A 1 91 ? -11.148 22.688 1.609 1 84.56 91 LYS A O 1
ATOM 680 N N . ASP A 1 92 ? -11.047 24.734 2.426 1 84.31 92 ASP A N 1
ATOM 681 C CA . ASP A 1 92 ? -9.945 25.047 1.519 1 84.31 92 ASP A CA 1
ATOM 682 C C . ASP A 1 92 ? -8.602 25.031 2.252 1 84.31 92 ASP A C 1
ATOM 684 O O . ASP A 1 92 ? -7.609 25.562 1.748 1 84.31 92 ASP A O 1
ATOM 688 N N . ASP A 1 93 ? -8.688 24.391 3.32 1 87.56 93 ASP A N 1
ATOM 689 C CA . ASP A 1 93 ? -7.426 24.281 4.043 1 87.56 93 ASP A CA 1
ATOM 690 C C . ASP A 1 93 ? -6.562 23.156 3.477 1 87.56 93 ASP A C 1
ATOM 692 O O . ASP A 1 93 ? -6.934 21.984 3.562 1 87.56 93 ASP A O 1
ATOM 696 N N . TYR A 1 94 ? -5.461 23.516 2.82 1 89.44 94 TYR A N 1
ATOM 697 C CA . TYR A 1 94 ? -4.617 22.531 2.148 1 89.44 94 TYR A CA 1
ATOM 698 C C . TYR A 1 94 ? -4.059 21.516 3.143 1 89.44 94 TYR A C 1
ATOM 700 O O . TYR A 1 94 ? -3.773 20.375 2.781 1 89.44 94 TYR A O 1
ATOM 708 N N . LYS A 1 95 ? -3.861 21.969 4.402 1 91.38 95 LYS A N 1
ATOM 709 C CA . LYS A 1 95 ? -3.324 21.062 5.406 1 91.38 95 LYS A CA 1
ATOM 710 C C . LYS A 1 95 ? -4.273 19.891 5.656 1 91.38 95 LYS A C 1
ATOM 712 O O . LYS A 1 95 ? -3.834 18.766 5.883 1 91.38 95 LYS A O 1
ATOM 717 N N . ILE A 1 96 ? -5.547 20.219 5.613 1 94.56 96 ILE A N 1
ATOM 718 C CA . ILE A 1 96 ? -6.535 19.156 5.797 1 94.56 96 ILE A CA 1
ATOM 719 C C . ILE A 1 96 ? -6.473 18.188 4.617 1 94.56 96 ILE A C 1
ATOM 721 O O . ILE A 1 96 ? -6.527 16.969 4.801 1 94.56 96 ILE A O 1
ATOM 725 N N . ILE A 1 97 ? -6.312 18.734 3.426 1 94.38 97 ILE A N 1
ATOM 726 C CA . ILE A 1 97 ? -6.207 17.906 2.229 1 94.38 97 ILE A CA 1
ATOM 727 C C . ILE A 1 97 ? -4.969 17.016 2.322 1 94.38 97 ILE A C 1
ATOM 729 O O . ILE A 1 97 ? -5.043 15.812 2.062 1 94.38 97 ILE A O 1
ATOM 733 N N . LEU A 1 98 ? -3.879 17.656 2.699 1 95 98 LEU A N 1
ATOM 734 C CA . LEU A 1 98 ? -2.633 16.906 2.82 1 95 98 LEU A CA 1
ATOM 735 C C . LEU A 1 98 ? -2.756 15.812 3.873 1 95 98 LEU A C 1
ATOM 737 O O . LEU A 1 98 ? -2.402 14.656 3.619 1 95 98 LEU A O 1
ATOM 741 N N . ASN A 1 99 ? -3.25 16.141 5.102 1 95.75 99 ASN A N 1
ATOM 742 C CA . ASN A 1 99 ? -3.383 15.188 6.191 1 95.75 99 ASN A CA 1
ATOM 743 C C . ASN A 1 99 ? -4.32 14.039 5.82 1 95.75 99 ASN A C 1
ATOM 745 O O . ASN A 1 99 ? -4.086 12.891 6.203 1 95.75 99 ASN A O 1
ATOM 749 N N . THR A 1 100 ? -5.379 14.344 5.047 1 97.38 100 THR A N 1
ATOM 750 C CA . THR A 1 100 ? -6.301 13.312 4.57 1 97.38 100 THR A CA 1
ATOM 751 C C . THR A 1 100 ? -5.594 12.359 3.613 1 97.38 100 THR A C 1
ATOM 753 O O . THR A 1 100 ? -5.727 11.141 3.738 1 97.38 100 THR A O 1
ATOM 756 N N . ALA A 1 101 ? -4.816 12.906 2.707 1 96.88 101 ALA A N 1
ATOM 757 C CA . ALA A 1 101 ? -4.105 12.07 1.744 1 96.88 101 ALA A CA 1
ATOM 758 C C . ALA A 1 101 ? -3.098 11.164 2.443 1 96.88 101 ALA A C 1
ATOM 760 O O . ALA A 1 101 ? -2.941 10 2.074 1 96.88 101 ALA A O 1
ATOM 761 N N . VAL A 1 102 ? -2.432 11.695 3.389 1 97.19 102 VAL A N 1
ATOM 762 C CA . VAL A 1 102 ? -1.452 10.922 4.148 1 97.19 102 VAL A CA 1
ATOM 763 C C . VAL A 1 102 ? -2.156 9.812 4.918 1 97.19 102 VAL A C 1
ATOM 765 O O . VAL A 1 102 ? -1.715 8.656 4.902 1 97.19 102 VAL A O 1
ATOM 768 N N . ALA A 1 103 ? -3.219 10.117 5.617 1 97.62 103 ALA A N 1
ATOM 769 C CA . ALA A 1 103 ? -3.971 9.109 6.363 1 97.62 103 ALA A CA 1
ATOM 770 C C . ALA A 1 103 ? -4.484 8.016 5.438 1 97.62 103 ALA A C 1
ATOM 772 O O . ALA A 1 103 ? -4.422 6.828 5.777 1 97.62 103 ALA A O 1
ATOM 773 N N . GLU A 1 104 ? -4.98 8.359 4.254 1 98.44 104 GLU A N 1
ATOM 774 C CA . GLU A 1 104 ? -5.441 7.383 3.275 1 98.44 104 GLU A CA 1
ATOM 775 C C . GLU A 1 104 ? -4.297 6.488 2.805 1 98.44 104 GLU A C 1
ATOM 777 O O . GLU A 1 104 ? -4.484 5.285 2.609 1 98.44 104 GLU A O 1
ATOM 782 N N . PHE A 1 105 ? -3.184 7.09 2.611 1 97.62 105 PHE A N 1
ATOM 783 C CA . PHE A 1 105 ? -2.006 6.332 2.209 1 97.62 105 PHE A CA 1
ATOM 784 C C . PHE A 1 105 ? -1.72 5.211 3.201 1 97.62 105 PHE A C 1
ATOM 786 O O . PHE A 1 105 ? -1.566 4.051 2.809 1 97.62 105 PHE A O 1
ATOM 793 N N . PHE A 1 106 ? -1.661 5.527 4.387 1 95.94 106 PHE A N 1
ATOM 794 C CA . PHE A 1 106 ? -1.347 4.539 5.414 1 95.94 106 PHE A CA 1
ATOM 795 C C . PHE A 1 106 ? -2.473 3.521 5.547 1 95.94 106 PHE A C 1
ATOM 797 O O . PHE A 1 106 ? -2.217 2.322 5.688 1 95.94 106 PHE A O 1
ATOM 804 N N . LYS A 1 107 ? -3.674 3.986 5.527 1 98.06 107 LYS A N 1
ATOM 805 C CA . LYS A 1 107 ? -4.809 3.072 5.59 1 98.06 107 LYS A CA 1
ATOM 806 C C . LYS A 1 107 ? -4.766 2.061 4.449 1 98.06 107 LYS A C 1
ATOM 808 O O . LYS A 1 107 ? -4.949 0.861 4.672 1 98.06 107 LYS A O 1
ATOM 813 N N . ASN A 1 108 ? -4.582 2.58 3.227 1 98.25 108 ASN A N 1
ATOM 814 C CA . ASN A 1 108 ? -4.539 1.713 2.055 1 98.25 108 ASN A CA 1
ATOM 815 C C . ASN A 1 108 ? -3.408 0.693 2.152 1 98.25 108 ASN A C 1
ATOM 817 O O . ASN A 1 108 ? -3.586 -0.474 1.799 1 98.25 108 ASN A O 1
ATOM 821 N N . ASN A 1 109 ? -2.264 1.153 2.611 1 96.56 109 ASN A N 1
ATOM 822 C CA . ASN A 1 109 ? -1.163 0.214 2.801 1 96.56 109 ASN A CA 1
ATOM 823 C C . ASN A 1 109 ? -1.516 -0.864 3.82 1 96.56 109 ASN A C 1
ATOM 825 O O . ASN A 1 109 ? -1.223 -2.043 3.611 1 96.56 109 ASN A O 1
ATOM 829 N N . GLN A 1 110 ? -2.121 -0.455 4.844 1 94.75 110 GLN A N 1
ATOM 830 C CA . GLN A 1 110 ? -2.557 -1.412 5.852 1 94.75 110 GLN A CA 1
ATOM 831 C C . GLN A 1 110 ? -3.568 -2.398 5.277 1 94.75 110 GLN A C 1
ATOM 833 O O . GLN A 1 110 ? -3.449 -3.609 5.477 1 94.75 110 GLN A O 1
ATOM 838 N N . THR A 1 111 ? -4.574 -1.88 4.598 1 97.69 111 THR A N 1
ATOM 839 C CA . THR A 1 111 ? -5.602 -2.707 3.977 1 97.69 111 THR A CA 1
ATOM 840 C C . THR A 1 111 ? -4.98 -3.695 2.994 1 97.69 111 THR A C 1
ATOM 842 O O . THR A 1 111 ? -5.363 -4.867 2.959 1 97.69 111 THR A O 1
ATOM 845 N N . THR A 1 112 ? -4.059 -3.229 2.205 1 96.75 112 THR A N 1
ATOM 846 C CA . THR A 1 112 ? -3.363 -4.066 1.231 1 96.75 112 THR A CA 1
ATOM 847 C C . THR A 1 112 ? -2.629 -5.207 1.927 1 96.75 112 THR A C 1
ATOM 849 O O . THR A 1 112 ? -2.719 -6.363 1.499 1 96.75 112 THR A O 1
ATOM 852 N N . THR A 1 113 ? -1.98 -4.945 2.971 1 96.12 113 THR A N 1
ATOM 853 C CA . THR A 1 113 ? -1.27 -5.961 3.74 1 96.12 113 THR A CA 1
ATOM 854 C C . THR A 1 113 ? -2.25 -6.949 4.363 1 96.12 113 THR A C 1
ATOM 856 O O . THR A 1 113 ? -2.029 -8.164 4.32 1 96.12 113 THR A O 1
ATOM 859 N N . ASP A 1 114 ? -3.26 -6.465 4.91 1 96.44 114 ASP A N 1
ATOM 860 C CA . ASP A 1 114 ? -4.273 -7.316 5.523 1 96.44 114 ASP A CA 1
ATOM 861 C C . ASP A 1 114 ? -4.879 -8.273 4.496 1 96.44 114 ASP A C 1
ATOM 863 O O . ASP A 1 114 ? -5.137 -9.438 4.805 1 96.44 114 ASP A O 1
ATOM 867 N N . ASN A 1 115 ? -5.16 -7.742 3.33 1 97.44 115 ASN A N 1
ATOM 868 C CA . ASN A 1 115 ? -5.715 -8.578 2.271 1 97.44 115 ASN A CA 1
ATOM 869 C C . ASN A 1 115 ? -4.789 -9.742 1.938 1 97.44 115 ASN A C 1
ATOM 871 O O . ASN A 1 115 ? -5.246 -10.875 1.779 1 97.44 115 ASN A O 1
ATOM 875 N N . LEU A 1 116 ? -3.488 -9.516 1.824 1 96.75 116 LEU A N 1
ATOM 876 C CA . LEU A 1 116 ? -2.533 -10.578 1.551 1 96.75 116 LEU A CA 1
ATOM 877 C C . LEU A 1 116 ? -2.506 -11.594 2.691 1 96.75 116 LEU A C 1
ATOM 879 O O . LEU A 1 116 ? -2.533 -12.805 2.455 1 96.75 116 LEU A O 1
ATOM 883 N N . ARG A 1 117 ? -2.465 -11.109 3.887 1 95.06 117 ARG A N 1
ATOM 884 C CA . ARG A 1 117 ? -2.463 -11.977 5.062 1 95.06 117 ARG A CA 1
ATOM 885 C C . ARG A 1 117 ? -3.682 -12.891 5.07 1 95.06 117 ARG A C 1
ATOM 887 O O . ARG A 1 117 ? -3.574 -14.078 5.395 1 95.06 117 ARG A O 1
ATOM 894 N N . GLN A 1 118 ? -4.75 -12.297 4.746 1 95.19 118 GLN A N 1
ATOM 895 C CA . GLN A 1 118 ? -5.98 -13.078 4.711 1 95.19 118 GLN A CA 1
ATOM 896 C C . GLN A 1 118 ? -5.891 -14.203 3.684 1 95.19 118 GLN A C 1
ATOM 898 O O . GLN A 1 118 ? -6.293 -15.336 3.957 1 95.19 118 GLN A O 1
ATOM 903 N N . THR A 1 119 ? -5.457 -13.891 2.551 1 94.88 119 THR A N 1
ATOM 904 C CA . THR A 1 119 ? -5.289 -14.891 1.509 1 94.88 119 THR A CA 1
ATOM 905 C C . THR A 1 119 ? -4.328 -15.992 1.967 1 94.88 119 THR A C 1
ATOM 907 O O . THR A 1 119 ? -4.609 -17.172 1.792 1 94.88 119 THR A O 1
ATOM 910 N N . LEU A 1 120 ? -3.219 -15.648 2.58 1 93.75 120 LEU A N 1
ATOM 911 C CA . LEU A 1 120 ? -2.227 -16.594 3.059 1 93.75 120 LEU A CA 1
ATOM 912 C C . LEU A 1 120 ? -2.816 -17.5 4.137 1 93.75 120 LEU A C 1
ATOM 914 O O . LEU A 1 120 ? -2.543 -18.703 4.16 1 93.75 120 LEU A O 1
ATOM 918 N N . ASN A 1 121 ? -3.604 -16.938 4.957 1 93.81 121 ASN A N 1
ATOM 919 C CA . ASN A 1 121 ? -4.266 -17.719 5.996 1 93.81 121 ASN A CA 1
ATOM 920 C C . ASN A 1 121 ? -5.223 -18.75 5.398 1 93.81 121 ASN A C 1
ATOM 922 O O . ASN A 1 121 ? -5.359 -19.859 5.918 1 93.81 121 ASN A O 1
ATOM 926 N N . GLN A 1 122 ? -5.895 -18.375 4.34 1 92.31 122 GLN A N 1
ATOM 927 C CA . GLN A 1 122 ? -6.809 -19.281 3.66 1 92.31 122 GLN A CA 1
ATOM 928 C C . GLN A 1 122 ? -6.055 -20.453 3.043 1 92.31 122 GLN A C 1
ATOM 930 O O . GLN A 1 122 ? -6.535 -21.594 3.066 1 92.31 122 GLN A O 1
ATOM 935 N N . LEU A 1 123 ? -4.887 -20.219 2.48 1 90.75 123 LEU A N 1
ATOM 936 C CA . LEU A 1 123 ? -4.066 -21.25 1.855 1 90.75 123 LEU A CA 1
ATOM 937 C C . LEU A 1 123 ? -3.486 -22.188 2.904 1 90.75 123 LEU A C 1
ATOM 939 O O . LEU A 1 123 ? -3.262 -23.375 2.629 1 90.75 123 LEU A O 1
ATOM 943 N N . LYS A 1 124 ? -3.164 -21.75 4.027 1 85.06 124 LYS A N 1
ATOM 944 C CA . LYS A 1 124 ? -2.643 -22.562 5.113 1 85.06 124 LYS A CA 1
ATOM 945 C C . LYS A 1 124 ? -3.693 -23.562 5.609 1 85.06 124 LYS A C 1
ATOM 947 O O . LYS A 1 124 ? -3.363 -24.688 5.973 1 85.06 124 LYS A O 1
ATOM 952 N N . ASN A 1 125 ? -4.891 -23.172 5.574 1 83.06 125 ASN A N 1
ATOM 953 C CA . ASN A 1 125 ? -5.973 -23.984 6.109 1 83.06 125 ASN A CA 1
ATOM 954 C C . ASN A 1 125 ? -6.512 -24.953 5.059 1 83.06 125 ASN A C 1
ATOM 956 O O . ASN A 1 125 ? -7.449 -25.719 5.328 1 83.06 125 ASN A O 1
ATOM 960 N N . GLN A 1 126 ? -6.012 -25.031 3.898 1 66.69 126 GLN A N 1
ATOM 961 C CA . GLN A 1 126 ? -6.375 -26.016 2.898 1 66.69 126 GLN A CA 1
ATOM 962 C C . GLN A 1 126 ? -5.398 -27.203 2.91 1 66.69 126 GLN A C 1
ATOM 964 O O . GLN A 1 126 ? -4.246 -27.047 3.316 1 66.69 126 GLN A O 1
ATOM 969 N N . MET B 1 1 ? 4.672 10.711 74.812 1 24.66 1 MET B N 1
ATOM 970 C CA . MET B 1 1 ? 3.945 10.18 73.688 1 24.66 1 MET B CA 1
ATOM 971 C C . MET B 1 1 ? 4.566 10.664 72.375 1 24.66 1 MET B C 1
ATOM 973 O O . MET B 1 1 ? 4.809 11.859 72.188 1 24.66 1 MET B O 1
ATOM 977 N N . ALA B 1 2 ? 5.203 9.656 71.562 1 29.67 2 ALA B N 1
ATOM 978 C CA . ALA B 1 2 ? 6.2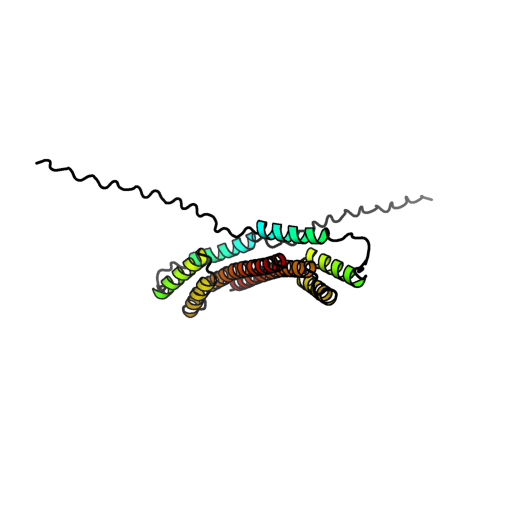15 9.602 70.5 1 29.67 2 ALA B CA 1
ATOM 979 C C . ALA B 1 2 ? 5.699 10.211 69.188 1 29.67 2 ALA B C 1
ATOM 981 O O . ALA B 1 2 ? 4.715 9.727 68.625 1 29.67 2 ALA B O 1
ATOM 982 N N . ALA B 1 3 ? 5.629 11.477 69.125 1 31.28 3 ALA B N 1
ATOM 983 C CA . ALA B 1 3 ? 5.109 12.188 68 1 31.28 3 ALA B CA 1
ATOM 984 C C . ALA B 1 3 ? 5.824 11.75 66.688 1 31.28 3 ALA B C 1
ATOM 986 O O . ALA B 1 3 ? 7.035 11.93 66.562 1 31.28 3 ALA B O 1
ATOM 987 N N . ASP B 1 4 ? 5.422 10.547 66.188 1 28.41 4 ASP B N 1
ATOM 988 C CA . ASP B 1 4 ? 5.957 9.852 65 1 28.41 4 ASP B CA 1
ATOM 989 C C . ASP B 1 4 ? 5.984 10.766 63.812 1 28.41 4 ASP B C 1
ATOM 991 O O . ASP B 1 4 ? 5.004 11.453 63.5 1 28.41 4 ASP B O 1
ATOM 995 N N . LYS B 1 5 ? 7.199 11.398 63.625 1 36.09 5 LYS B N 1
ATOM 996 C CA . LYS B 1 5 ? 7.512 12.273 62.5 1 36.09 5 LYS B CA 1
ATOM 997 C C . LYS B 1 5 ? 6.957 11.711 61.188 1 36.09 5 LYS B C 1
ATOM 999 O O . LYS B 1 5 ? 7.148 10.531 60.875 1 36.09 5 LYS B O 1
ATOM 1004 N N . PRO B 1 6 ? 5.98 12.422 60.594 1 33.81 6 PRO B N 1
ATOM 1005 C CA . PRO B 1 6 ? 5.324 11.992 59.344 1 33.81 6 PRO B CA 1
ATOM 1006 C C . PRO B 1 6 ? 6.312 11.719 58.219 1 33.81 6 PRO B C 1
ATOM 1008 O O . PRO B 1 6 ? 7.379 12.344 58.156 1 33.81 6 PRO B O 1
ATOM 1011 N N . ALA B 1 7 ? 6.551 10.438 57.906 1 34.16 7 ALA B N 1
ATOM 1012 C CA . ALA B 1 7 ? 7.34 9.852 56.812 1 34.16 7 ALA B CA 1
ATOM 1013 C C . ALA B 1 7 ? 7.129 10.609 55.531 1 34.16 7 ALA B C 1
ATOM 1015 O O . ALA B 1 7 ? 6 10.977 55.188 1 34.16 7 ALA B O 1
ATOM 1016 N N . GLY B 1 8 ? 8.109 11.469 55.281 1 27.47 8 GLY B N 1
ATOM 1017 C CA . GLY B 1 8 ? 8.281 12.234 54.062 1 27.47 8 GLY B CA 1
ATOM 1018 C C . GLY B 1 8 ? 7.988 11.43 52.812 1 27.47 8 GLY B C 1
ATOM 1019 O O . GLY B 1 8 ? 8.258 10.227 52.781 1 27.47 8 GLY B O 1
ATOM 1020 N N . GLN B 1 9 ? 6.812 11.766 52.188 1 28.72 9 GLN B N 1
ATOM 1021 C CA . GLN B 1 9 ? 6.262 11.352 50.906 1 28.72 9 GLN B CA 1
ATOM 1022 C C . GLN B 1 9 ? 7.344 11.281 49.812 1 28.72 9 GLN B C 1
ATOM 1024 O O . GLN B 1 9 ? 8.008 12.281 49.531 1 28.72 9 GLN B O 1
ATOM 1029 N N . GLY B 1 10 ? 8.164 10.219 49.906 1 26.72 10 GLY B N 1
ATOM 1030 C CA . GLY B 1 10 ? 9.125 9.883 48.875 1 26.72 10 GLY B CA 1
ATOM 1031 C C . GLY B 1 10 ? 8.625 10.203 47.469 1 26.72 10 GLY B C 1
ATOM 1032 O O . GLY B 1 10 ? 7.484 9.883 47.125 1 26.72 10 GLY B O 1
ATOM 1033 N N . ARG B 1 11 ? 8.93 11.422 47.031 1 27.77 11 ARG B N 1
ATOM 1034 C CA . ARG B 1 11 ? 8.68 11.781 45.625 1 27.77 11 ARG B CA 1
ATOM 1035 C C . ARG B 1 11 ? 9.125 10.664 44.688 1 27.77 11 ARG B C 1
ATOM 1037 O O . ARG B 1 11 ? 10.289 10.258 44.719 1 27.77 11 ARG B O 1
ATOM 1044 N N . ARG B 1 12 ? 8.281 9.617 44.656 1 31.67 12 ARG B N 1
ATOM 1045 C CA . ARG B 1 12 ? 8.492 8.648 43.562 1 31.67 12 ARG B CA 1
ATOM 1046 C C . ARG B 1 12 ? 8.914 9.352 42.281 1 31.67 12 ARG B C 1
ATOM 1048 O O . ARG B 1 12 ? 8.195 10.211 41.781 1 31.67 12 ARG B O 1
ATOM 1055 N N . ASP B 1 13 ? 10.195 9.695 42.219 1 27.78 13 ASP B N 1
ATOM 1056 C CA . ASP B 1 13 ? 10.766 10.109 40.938 1 27.78 13 ASP B CA 1
ATOM 1057 C C . ASP B 1 13 ? 10.125 9.344 39.781 1 27.78 13 ASP B C 1
ATOM 1059 O O . ASP B 1 13 ? 10.102 8.109 39.781 1 27.78 13 ASP B O 1
ATOM 1063 N N . LEU B 1 14 ? 8.969 9.875 39.281 1 29.77 14 LEU B N 1
ATOM 1064 C CA . LEU B 1 14 ? 8.375 9.461 38 1 29.77 14 LEU B CA 1
ATOM 1065 C C . LEU B 1 14 ? 9.453 9.18 36.969 1 29.77 14 LEU B C 1
ATOM 1067 O O . LEU B 1 14 ? 10.125 10.102 36.5 1 29.77 14 LEU B O 1
ATOM 1071 N N . LYS B 1 15 ? 10.312 8.219 37.25 1 30.69 15 LYS B N 1
ATOM 1072 C CA . LYS B 1 15 ? 11.164 7.836 36.125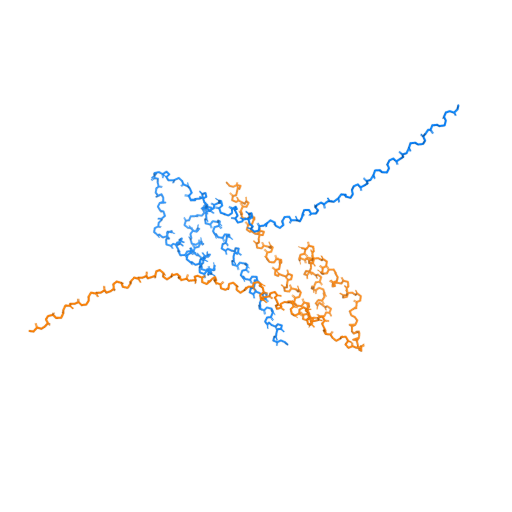 1 30.69 15 LYS B CA 1
ATOM 1073 C C . LYS B 1 15 ? 10.391 7.914 34.812 1 30.69 15 LYS B C 1
ATOM 1075 O O . LYS B 1 15 ? 9.227 7.52 34.75 1 30.69 15 LYS B O 1
ATOM 1080 N N . PRO B 1 16 ? 10.695 8.906 33.969 1 29.83 16 PRO B N 1
ATOM 1081 C CA . PRO B 1 16 ? 10.094 8.914 32.625 1 29.83 16 PRO B CA 1
ATOM 1082 C C . PRO B 1 16 ? 9.977 7.52 32.031 1 29.83 16 PRO B C 1
ATOM 1084 O O . PRO B 1 16 ? 10.883 6.695 32.188 1 29.83 16 PRO B O 1
ATOM 1087 N N . LEU B 1 17 ? 8.797 6.914 32.312 1 28.3 17 LEU B N 1
ATOM 1088 C CA . LEU B 1 17 ? 8.516 5.699 31.547 1 28.3 17 LEU B CA 1
ATOM 1089 C C . LEU B 1 17 ? 9.195 5.738 30.172 1 28.3 17 LEU B C 1
ATOM 1091 O O . LEU B 1 17 ? 8.844 6.559 29.328 1 28.3 17 LEU B O 1
ATOM 1095 N N . GLU B 1 18 ? 10.492 5.707 30.125 1 32.47 18 GLU B N 1
ATOM 1096 C CA . GLU B 1 18 ? 11.078 5.293 28.844 1 32.47 18 GLU B CA 1
ATOM 1097 C C . GLU B 1 18 ? 10.18 4.285 28.141 1 32.47 18 GLU B C 1
ATOM 1099 O O . GLU B 1 18 ? 10.172 3.1 28.484 1 32.47 18 GLU B O 1
ATOM 1104 N N . GLY B 1 19 ? 8.844 4.523 28.203 1 28.66 19 GLY B N 1
ATOM 1105 C CA . GLY B 1 19 ? 8.031 3.609 27.406 1 28.66 19 GLY B CA 1
ATOM 1106 C C . GLY B 1 19 ? 8.703 3.184 26.109 1 28.66 19 GLY B C 1
ATOM 1107 O O . GLY B 1 19 ? 9.055 4.023 25.281 1 28.66 19 GLY B O 1
ATOM 1108 N N . ARG B 1 20 ? 9.547 2.221 26.188 1 29.45 20 ARG B N 1
ATOM 1109 C CA . ARG B 1 20 ? 10.055 1.564 24.984 1 29.45 20 ARG B CA 1
ATOM 1110 C C . ARG B 1 20 ? 8.977 1.469 23.906 1 29.45 20 ARG B C 1
ATOM 1112 O O . ARG B 1 20 ? 7.941 0.841 24.125 1 29.45 20 ARG B O 1
ATOM 1119 N N . SER B 1 21 ? 8.562 2.662 23.5 1 29.72 21 SER B N 1
ATOM 1120 C CA . SER B 1 21 ? 7.781 2.652 22.266 1 29.72 21 SER B CA 1
ATOM 1121 C C . SER B 1 21 ? 8.117 1.441 21.406 1 29.72 21 SER B C 1
ATOM 1123 O O . SER B 1 21 ? 9.18 1.397 20.781 1 29.72 21 SER B O 1
ATOM 1125 N N . ASP B 1 22 ? 7.863 0.292 22 1 31.28 22 ASP B N 1
ATOM 1126 C CA . ASP B 1 22 ? 7.953 -0.862 21.125 1 31.28 22 ASP B CA 1
ATOM 1127 C C . ASP B 1 22 ? 7.398 -0.533 19.734 1 31.28 22 ASP B C 1
ATOM 1129 O O . ASP B 1 22 ? 6.34 0.09 19.609 1 31.28 22 ASP B O 1
ATOM 1133 N N . PRO B 1 23 ? 8.203 -0.268 18.844 1 30.84 23 PRO B N 1
ATOM 1134 C CA . PRO B 1 23 ? 7.633 -0.062 17.516 1 30.84 23 PRO B CA 1
ATOM 1135 C C . PRO B 1 23 ? 6.387 -0.909 17.266 1 30.84 23 PRO B C 1
ATOM 1137 O O . PRO B 1 23 ? 6.23 -1.974 17.875 1 30.84 23 PRO B O 1
ATOM 1140 N N . LEU B 1 24 ? 5.195 -0.401 17.297 1 32.78 24 LEU B N 1
ATOM 1141 C CA . LEU B 1 24 ? 4.039 -1.154 16.828 1 32.78 24 LEU B CA 1
ATOM 1142 C C . LEU B 1 24 ? 4.469 -2.33 15.969 1 32.78 24 LEU B C 1
ATOM 1144 O O . LEU B 1 24 ? 5.316 -2.176 15.086 1 32.78 24 LEU B O 1
ATOM 1148 N N . PRO B 1 25 ? 4.477 -3.477 16.469 1 33.47 25 PRO B N 1
ATOM 1149 C CA . PRO B 1 25 ? 4.836 -4.566 15.57 1 33.47 25 PRO B CA 1
ATOM 1150 C C . PRO B 1 25 ? 4.266 -4.379 14.164 1 33.47 25 PRO B C 1
ATOM 1152 O O . PRO B 1 25 ? 3.049 -4.441 13.977 1 33.47 25 PRO B O 1
ATOM 1155 N N . ILE B 1 26 ? 4.363 -3.381 13.422 1 37.59 26 ILE B N 1
ATOM 1156 C CA . ILE B 1 26 ? 4.195 -3.566 11.984 1 37.59 26 ILE B CA 1
ATOM 1157 C C . ILE B 1 26 ? 4.457 -5.023 11.617 1 37.59 26 ILE B C 1
ATOM 1159 O O . ILE B 1 26 ? 5.578 -5.516 11.766 1 37.59 26 ILE B O 1
ATOM 1163 N N . ALA B 1 27 ? 3.703 -5.957 11.984 1 45.16 27 ALA B N 1
ATOM 1164 C CA . ALA B 1 27 ? 3.865 -7.305 11.445 1 45.16 27 ALA B CA 1
ATOM 1165 C C . ALA B 1 27 ? 4.777 -7.301 10.227 1 45.16 27 ALA B C 1
ATOM 1167 O O . ALA B 1 27 ? 4.477 -6.652 9.219 1 45.16 27 ALA B O 1
ATOM 1168 N N . ASN B 1 28 ? 6.062 -7.418 10.359 1 54.53 28 ASN B N 1
ATOM 1169 C CA . ASN B 1 28 ? 7.262 -7.273 9.539 1 54.53 28 ASN B CA 1
ATOM 1170 C C . ASN B 1 28 ? 7.07 -7.863 8.148 1 54.53 28 ASN B C 1
ATOM 1172 O O . ASN B 1 28 ? 6.555 -8.977 8.008 1 54.53 28 ASN B O 1
ATOM 1176 N N . GLY B 1 29 ? 6.812 -6.945 7.27 1 64.38 29 GLY B N 1
ATOM 1177 C CA . GLY B 1 29 ? 6.906 -7.332 5.871 1 64.38 29 GLY B CA 1
ATOM 1178 C C . GLY B 1 29 ? 7.777 -8.555 5.648 1 64.38 29 GLY B C 1
ATOM 1179 O O . GLY B 1 29 ? 7.484 -9.383 4.785 1 64.38 29 GLY B O 1
ATOM 1180 N N . ASP B 1 30 ? 8.5 -8.742 6.699 1 77.38 30 ASP B N 1
ATOM 1181 C CA . ASP B 1 30 ? 9.453 -9.836 6.508 1 77.38 30 ASP B CA 1
ATOM 1182 C C . ASP B 1 30 ? 8.789 -11.188 6.727 1 77.38 30 ASP B C 1
ATOM 1184 O O . ASP B 1 30 ? 8.992 -12.125 5.945 1 77.38 30 ASP B O 1
ATOM 1188 N N . ALA B 1 31 ? 8.008 -11.297 7.875 1 80.06 31 ALA B N 1
ATOM 1189 C CA . ALA B 1 31 ? 7.352 -12.578 8.148 1 80.06 31 ALA B CA 1
ATOM 1190 C C . ALA B 1 31 ? 6.367 -12.938 7.039 1 80.06 31 ALA B C 1
ATOM 1192 O O . ALA B 1 31 ? 6.281 -14.094 6.629 1 80.06 31 ALA B O 1
ATOM 1193 N N . LEU B 1 32 ? 5.684 -11.93 6.719 1 86.31 32 LEU B N 1
ATOM 1194 C CA . LEU B 1 32 ? 4.734 -12.109 5.625 1 86.31 32 LEU B CA 1
ATOM 1195 C C . LEU B 1 32 ? 5.434 -12.625 4.371 1 86.31 32 LEU B C 1
ATOM 1197 O O . LEU B 1 32 ? 4.977 -13.578 3.746 1 86.31 32 LEU B O 1
ATOM 1201 N N . TRP B 1 33 ? 6.555 -12.086 4.102 1 90.56 33 TRP B N 1
ATOM 1202 C CA . TRP B 1 33 ? 7.27 -12.445 2.881 1 90.56 33 TRP B CA 1
ATOM 1203 C C . TRP B 1 33 ? 7.953 -13.797 3.029 1 90.56 33 TRP B C 1
ATOM 1205 O O . TRP B 1 33 ? 8.07 -14.547 2.059 1 90.56 33 TRP B O 1
ATOM 1215 N N . ASP B 1 34 ? 8.32 -14.109 4.223 1 87.19 34 ASP B N 1
ATOM 1216 C CA . ASP B 1 34 ? 8.852 -15.438 4.496 1 87.19 34 ASP B CA 1
ATOM 1217 C C . ASP B 1 34 ? 7.801 -16.516 4.223 1 87.19 34 ASP B C 1
ATOM 1219 O O . ASP B 1 34 ? 8.102 -17.547 3.627 1 87.19 34 ASP B O 1
ATOM 1223 N N . TYR B 1 35 ? 6.645 -16.234 4.602 1 85.62 35 TYR B N 1
ATOM 1224 C CA . TYR B 1 35 ? 5.562 -17.188 4.383 1 85.62 35 TYR B CA 1
ATOM 1225 C C . TYR B 1 35 ? 5.246 -17.328 2.898 1 85.62 35 TYR B C 1
ATOM 1227 O O . TYR B 1 35 ? 5.074 -18.438 2.395 1 85.62 35 TYR B O 1
ATOM 1235 N N . VAL B 1 36 ? 5.152 -16.266 2.254 1 89 36 VAL B N 1
ATOM 1236 C CA . VAL B 1 36 ? 4.938 -16.266 0.811 1 89 36 VAL B CA 1
ATOM 1237 C C . VAL B 1 36 ? 6 -17.125 0.128 1 89 36 VAL B C 1
ATOM 1239 O O . VAL B 1 36 ? 5.684 -17.938 -0.734 1 89 36 VAL B O 1
ATOM 1242 N N . ARG B 1 37 ? 7.223 -16.953 0.593 1 86.56 37 ARG B N 1
ATOM 1243 C CA . ARG B 1 37 ? 8.344 -17.688 0.019 1 86.56 37 ARG B CA 1
ATOM 1244 C C . ARG B 1 37 ? 8.203 -19.188 0.297 1 86.56 37 ARG B C 1
ATOM 1246 O O . ARG B 1 37 ? 8.469 -20.016 -0.578 1 86.56 37 ARG B O 1
ATOM 1253 N N . THR B 1 38 ? 7.809 -19.469 1.442 1 85.5 38 THR B N 1
ATOM 1254 C CA . THR B 1 38 ? 7.621 -20.859 1.819 1 85.5 38 THR B CA 1
ATOM 1255 C C . THR B 1 38 ? 6.551 -21.516 0.951 1 85.5 38 THR B C 1
ATOM 1257 O O . THR B 1 38 ? 6.734 -22.641 0.466 1 85.5 38 THR B O 1
ATOM 1260 N N . LEU B 1 39 ? 5.531 -20.875 0.732 1 83.5 39 LEU B N 1
ATOM 1261 C CA . LEU B 1 39 ? 4.434 -21.406 -0.07 1 83.5 39 LEU B CA 1
ATOM 1262 C C . LEU B 1 39 ? 4.84 -21.531 -1.535 1 83.5 39 LEU B C 1
ATOM 1264 O O . LEU B 1 39 ? 4.445 -22.469 -2.217 1 83.5 39 LEU B O 1
ATOM 1268 N N . SER B 1 40 ? 5.609 -20.578 -1.924 1 83.31 40 SER B N 1
ATOM 1269 C CA . SER B 1 40 ? 6.062 -20.578 -3.311 1 83.31 40 SER B CA 1
ATOM 1270 C C . SER B 1 40 ? 7.004 -21.75 -3.574 1 83.31 40 SER B C 1
ATOM 1272 O O . SER B 1 40 ? 6.992 -22.328 -4.66 1 83.31 40 SER B O 1
ATOM 1274 N N . ASP B 1 41 ? 7.871 -22.016 -2.596 1 77.5 41 ASP B N 1
ATOM 1275 C CA . ASP B 1 41 ? 8.852 -23.094 -2.711 1 77.5 41 ASP B CA 1
ATOM 1276 C C . ASP B 1 41 ? 8.172 -24.469 -2.609 1 77.5 41 ASP B C 1
ATOM 1278 O O . ASP B 1 41 ? 8.641 -25.438 -3.203 1 77.5 41 ASP B O 1
ATOM 1282 N N . GLN B 1 42 ? 7.285 -24.578 -1.719 1 65.19 42 GLN B N 1
ATOM 1283 C CA . GLN B 1 42 ? 6.586 -25.844 -1.543 1 65.19 42 GLN B CA 1
ATOM 1284 C C . GLN B 1 42 ? 5.883 -26.266 -2.828 1 65.19 42 GLN B C 1
ATOM 1286 O O . GLN B 1 42 ? 5.793 -27.469 -3.131 1 65.19 42 GLN B O 1
ATOM 1291 N N . GLY B 1 43 ? 5.324 -25.344 -3.375 1 55.22 43 GLY B N 1
ATOM 1292 C CA . GLY B 1 43 ? 4.699 -25.734 -4.633 1 55.22 43 GLY B CA 1
ATOM 1293 C C . GLY B 1 43 ? 5.699 -26.172 -5.684 1 55.22 43 GLY B C 1
ATOM 1294 O O . GLY B 1 43 ? 5.32 -26.766 -6.695 1 55.22 43 GLY B O 1
ATOM 1295 N N . ALA B 1 44 ? 7.004 -25.609 -5.457 1 48.81 44 ALA B N 1
ATOM 1296 C CA . ALA B 1 44 ? 8.016 -26.094 -6.402 1 48.81 44 ALA B CA 1
ATOM 1297 C C . ALA B 1 44 ? 8.344 -27.562 -6.148 1 48.81 44 ALA B C 1
ATOM 1299 O O . ALA B 1 44 ? 8.812 -28.266 -7.051 1 48.81 44 ALA B O 1
ATOM 1300 N N . GLU B 1 45 ? 8.297 -27.938 -4.895 1 44.69 45 GLU B N 1
ATOM 1301 C CA . GLU B 1 45 ? 8.672 -29.312 -4.625 1 44.69 45 GLU B CA 1
ATOM 1302 C C . GLU B 1 45 ? 7.562 -30.281 -5.035 1 44.69 45 GLU B C 1
ATOM 1304 O O . GLU B 1 45 ? 7.637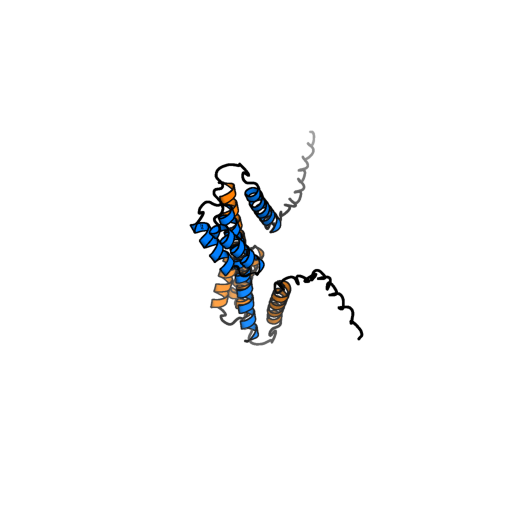 -31.484 -4.75 1 44.69 45 GLU B O 1
ATOM 1309 N N . LYS B 1 46 ? 6.391 -29.859 -5.051 1 45.19 46 LYS B N 1
ATOM 1310 C CA . LYS B 1 46 ? 5.543 -31 -5.387 1 45.19 46 LYS B CA 1
ATOM 1311 C C . LYS B 1 46 ? 6.238 -31.922 -6.375 1 45.19 46 LYS B C 1
ATOM 1313 O O . LYS B 1 46 ? 7.199 -31.531 -7.039 1 45.19 46 LYS B O 1
ATOM 1318 N N . HIS B 1 47 ? 5.332 -33.031 -6.824 1 38.97 47 HIS B N 1
ATOM 1319 C CA . HIS B 1 47 ? 5.371 -34.375 -7.363 1 38.97 47 HIS B CA 1
ATOM 1320 C C . HIS B 1 47 ? 6.164 -34.438 -8.664 1 38.97 47 HIS B C 1
ATOM 1322 O O . HIS B 1 47 ? 5.715 -33.938 -9.695 1 38.97 47 HIS B O 1
ATOM 1328 N N . GLU B 1 48 ? 7.355 -34.25 -8.531 1 37.75 48 GLU B N 1
ATOM 1329 C CA . GLU B 1 48 ? 8.086 -34.938 -9.594 1 37.75 48 GLU B CA 1
ATOM 1330 C C . GLU B 1 48 ? 7.5 -36.344 -9.852 1 37.75 48 GLU B C 1
ATOM 1332 O O . GLU B 1 48 ? 8.219 -37.25 -10.227 1 37.75 48 GLU B O 1
ATOM 1337 N N . GLY B 1 49 ? 6.543 -36.812 -8.883 1 35.19 49 GLY B N 1
ATOM 1338 C CA . GLY B 1 49 ? 6.203 -38.156 -9.352 1 35.19 49 GLY B CA 1
ATOM 1339 C C . GLY B 1 49 ? 6.035 -38.25 -10.852 1 35.19 49 GLY B C 1
ATOM 1340 O O . GLY B 1 49 ? 5.664 -37.25 -11.492 1 35.19 49 GLY B O 1
ATOM 1341 N N . ALA B 1 50 ? 6.641 -39.281 -11.422 1 37.56 50 ALA B N 1
ATOM 1342 C CA . ALA B 1 50 ? 6.695 -39.812 -12.781 1 37.56 50 ALA B CA 1
ATOM 1343 C C . ALA B 1 50 ? 5.418 -39.5 -13.547 1 37.56 50 ALA B C 1
ATOM 1345 O O . ALA B 1 50 ? 5.438 -39.344 -14.773 1 37.56 50 ALA B O 1
ATOM 1346 N N . GLY B 1 51 ? 4.223 -40.125 -13 1 36.5 51 GLY B N 1
ATOM 1347 C CA . GLY B 1 51 ? 3.232 -40.625 -13.93 1 36.5 51 GLY B CA 1
ATOM 1348 C C . GLY B 1 51 ? 2.535 -39.531 -14.727 1 36.5 51 GLY B C 1
ATOM 1349 O O . GLY B 1 51 ? 2.518 -39.562 -15.953 1 36.5 51 GLY B O 1
ATOM 1350 N N . GLN B 1 52 ? 1.188 -39.156 -14.25 1 38.03 52 GLN B N 1
ATOM 1351 C CA . GLN B 1 52 ? 0.321 -38.406 -15.172 1 38.03 52 GLN B CA 1
ATOM 1352 C C . GLN B 1 52 ? 0.836 -37 -15.414 1 38.03 52 GLN B C 1
ATOM 1354 O O . GLN B 1 52 ? 0.987 -36.219 -14.469 1 38.03 52 GLN B O 1
ATOM 1359 N N . SER B 1 53 ? 1.986 -36.625 -16 1 44.12 53 SER B N 1
ATOM 1360 C CA . SER B 1 53 ? 2.311 -35.469 -16.812 1 44.12 53 SER B CA 1
ATOM 1361 C C . SER B 1 53 ? 1.099 -34.562 -16.984 1 44.12 53 SER B C 1
ATOM 1363 O O . SER B 1 53 ? 0.286 -34.75 -17.891 1 44.12 53 SER B O 1
ATOM 1365 N N . SER B 1 54 ? 0.161 -34.531 -16.062 1 47.44 54 SER B N 1
ATOM 1366 C CA . SER B 1 54 ? -0.86 -33.531 -16.391 1 47.44 54 SER B CA 1
ATOM 1367 C C . SER B 1 54 ? -0.239 -32.281 -16.969 1 47.44 54 SER B C 1
ATOM 1369 O O . SER B 1 54 ? 0.464 -31.547 -16.266 1 47.44 54 SER B O 1
ATOM 1371 N N . GLY B 1 55 ? 0.614 -32.375 -17.891 1 52 55 GLY B N 1
ATOM 1372 C CA . GLY B 1 55 ? 1.384 -31.562 -18.828 1 52 55 GLY B CA 1
ATOM 1373 C C . GLY B 1 55 ? 0.874 -30.141 -18.922 1 52 55 GLY B C 1
ATOM 1374 O O . GLY B 1 55 ? -0.27 -29.906 -19.328 1 52 55 GLY B O 1
ATOM 1375 N N . VAL B 1 56 ? 1.342 -29.297 -17.984 1 66.88 56 VAL B N 1
ATOM 1376 C CA . VAL B 1 56 ? 1.177 -27.891 -18.328 1 66.88 56 VAL B CA 1
ATOM 1377 C C . VAL B 1 56 ? 1.177 -27.719 -19.844 1 66.88 56 VAL B C 1
ATOM 1379 O O . VAL B 1 56 ? 2.078 -28.203 -20.531 1 66.88 56 VAL B O 1
ATOM 1382 N N . THR B 1 57 ? -0.033 -27.672 -20.328 1 81.12 57 THR B N 1
ATOM 1383 C CA . THR B 1 57 ? -0.191 -27.438 -21.75 1 81.12 57 THR B CA 1
ATOM 1384 C C . THR B 1 57 ? 0.731 -26.312 -22.219 1 81.12 57 THR B C 1
ATOM 1386 O O . THR B 1 57 ? 1.27 -25.562 -21.391 1 81.12 57 THR B O 1
ATOM 1389 N N . ASP B 1 58 ? 1.121 -26.453 -23.359 1 88.38 58 ASP B N 1
ATOM 1390 C CA . ASP B 1 58 ? 1.899 -25.359 -23.953 1 88.38 58 ASP B CA 1
ATOM 1391 C C . ASP B 1 58 ? 1.28 -24 -23.641 1 88.38 58 ASP B C 1
ATOM 1393 O O . ASP B 1 58 ? 1.997 -23.031 -23.422 1 88.38 58 ASP B O 1
ATOM 1397 N N . GLN B 1 59 ? -0.064 -24.078 -23.531 1 90.44 59 GLN B N 1
ATOM 1398 C CA . GLN B 1 59 ? -0.759 -22.828 -23.266 1 90.44 59 GLN B CA 1
ATOM 1399 C C . GLN B 1 59 ? -0.504 -22.359 -21.828 1 90.44 59 GLN B C 1
ATOM 1401 O O . GLN B 1 59 ? -0.264 -21.172 -21.594 1 90.44 59 GLN B O 1
ATOM 1406 N N . GLU B 1 60 ? -0.612 -23.234 -20.875 1 92.06 60 GLU B N 1
ATOM 1407 C CA . GLU B 1 60 ? -0.365 -22.906 -19.484 1 92.06 60 GLU B CA 1
ATOM 1408 C C . GLU B 1 60 ? 1.06 -22.391 -19.281 1 92.06 60 GLU B C 1
ATOM 1410 O O . GLU B 1 60 ? 1.285 -21.438 -18.516 1 92.06 60 GLU B O 1
ATOM 1415 N N . LYS B 1 61 ? 2.018 -23.031 -19.938 1 92.69 61 LYS B N 1
ATOM 1416 C CA . LYS B 1 61 ? 3.414 -22.609 -19.844 1 92.69 61 LYS B CA 1
ATOM 1417 C C . LYS B 1 61 ? 3.607 -21.203 -20.391 1 92.69 61 LYS B C 1
ATOM 1419 O O . LYS B 1 61 ? 4.32 -20.391 -19.797 1 92.69 61 LYS B O 1
ATOM 1424 N N . GLU B 1 62 ? 2.984 -20.938 -21.469 1 94.31 62 GLU B N 1
ATOM 1425 C CA . GLU B 1 62 ? 3.084 -19.609 -22.078 1 94.31 62 GLU B CA 1
ATOM 1426 C C . GLU B 1 62 ? 2.465 -18.547 -21.188 1 94.31 62 GLU B C 1
ATOM 1428 O O . GLU B 1 62 ? 3.053 -17.484 -20.984 1 94.31 62 GLU B O 1
ATOM 1433 N N . LEU B 1 63 ? 1.308 -18.906 -20.672 1 95.44 63 LEU B N 1
ATOM 1434 C CA . LEU B 1 63 ? 0.628 -17.953 -19.781 1 95.44 63 LEU B CA 1
ATOM 1435 C C . LEU B 1 63 ? 1.449 -17.703 -18.531 1 95.44 63 LEU B C 1
ATOM 1437 O O . LEU B 1 63 ? 1.563 -16.562 -18.078 1 95.44 63 LEU B O 1
ATOM 1441 N N . SER B 1 64 ? 2.012 -18.75 -17.984 1 95.19 64 SER B N 1
ATOM 1442 C CA . SER B 1 64 ? 2.844 -18.609 -16.797 1 95.19 64 SER B CA 1
ATOM 1443 C C . SER B 1 64 ? 4.066 -17.734 -17.078 1 95.19 64 SER B C 1
ATOM 1445 O O . SER B 1 64 ? 4.398 -16.859 -16.281 1 95.19 64 SER B O 1
ATOM 1447 N N . ALA B 1 65 ? 4.672 -17.969 -18.172 1 96.12 65 ALA B N 1
ATOM 1448 C CA . ALA B 1 65 ? 5.84 -17.188 -18.547 1 96.12 65 ALA B CA 1
ATOM 1449 C C . ALA B 1 65 ? 5.469 -15.719 -18.75 1 96.12 65 ALA B C 1
ATOM 1451 O O . ALA B 1 65 ? 6.211 -14.82 -18.344 1 96.12 65 ALA B O 1
ATOM 1452 N N . SER B 1 66 ? 4.375 -15.531 -19.391 1 97.69 66 SER B N 1
ATOM 1453 C CA . SER B 1 66 ? 3.895 -14.18 -19.625 1 97.69 66 SER B CA 1
ATOM 1454 C C . SER B 1 66 ? 3.58 -13.461 -18.312 1 97.69 66 SER B C 1
ATOM 1456 O O . SER B 1 66 ? 3.91 -12.289 -18.156 1 97.69 66 SER B O 1
ATOM 1458 N N . ALA B 1 67 ? 3 -14.133 -17.375 1 97.81 67 ALA B N 1
ATOM 1459 C CA . ALA B 1 67 ? 2.688 -13.555 -16.062 1 97.81 67 ALA B CA 1
ATOM 1460 C C . ALA B 1 67 ? 3.959 -13.148 -15.328 1 97.81 67 ALA B C 1
ATOM 1462 O O . ALA B 1 67 ? 4.043 -12.047 -14.773 1 97.81 67 ALA B O 1
ATOM 1463 N N . LEU B 1 68 ? 4.902 -14.023 -15.336 1 96.38 68 LEU B N 1
ATOM 1464 C CA . LEU B 1 68 ? 6.172 -13.742 -14.672 1 96.38 68 LEU B CA 1
ATOM 1465 C C . LEU B 1 68 ? 6.855 -12.531 -15.305 1 96.38 68 LEU B C 1
ATOM 1467 O O . LEU B 1 68 ? 7.34 -11.648 -14.586 1 96.38 68 LEU B O 1
ATOM 1471 N N . GLN B 1 69 ? 6.859 -12.555 -16.625 1 96.75 69 GLN B N 1
ATOM 1472 C CA . GLN B 1 69 ? 7.477 -11.438 -17.328 1 96.75 69 GLN B CA 1
ATOM 1473 C C . GLN B 1 69 ? 6.785 -10.125 -16.984 1 96.75 69 GLN B C 1
ATOM 1475 O O . GLN B 1 69 ? 7.449 -9.109 -16.734 1 96.75 69 GLN B O 1
ATOM 1480 N N . ALA B 1 70 ? 5.555 -10.094 -16.984 1 98.25 70 ALA B N 1
ATOM 1481 C CA . ALA B 1 70 ? 4.793 -8.891 -16.656 1 98.25 70 ALA B CA 1
ATOM 1482 C C . ALA B 1 70 ? 5.062 -8.445 -15.211 1 98.25 70 ALA B C 1
ATOM 1484 O O . ALA B 1 70 ? 5.289 -7.262 -14.953 1 98.25 70 ALA B O 1
ATOM 1485 N N . PHE B 1 71 ? 5.07 -9.375 -14.258 1 97.69 71 PHE B N 1
ATOM 1486 C CA . PHE B 1 71 ? 5.316 -9.062 -12.859 1 97.69 71 PHE B CA 1
ATOM 1487 C C . PHE B 1 71 ? 6.691 -8.43 -12.672 1 97.69 71 PHE B C 1
ATOM 1489 O O . PHE B 1 71 ? 6.824 -7.395 -12.023 1 97.69 71 PHE B O 1
ATOM 1496 N N . THR B 1 72 ? 7.672 -9 -13.344 1 97.12 72 THR B N 1
ATOM 1497 C CA . THR B 1 72 ? 9.055 -8.547 -13.195 1 97.12 72 THR B CA 1
ATOM 1498 C C . THR B 1 72 ? 9.242 -7.168 -13.812 1 97.12 72 THR B C 1
ATOM 1500 O O . THR B 1 72 ? 10.102 -6.398 -13.383 1 97.12 72 THR B O 1
ATOM 1503 N N . SER B 1 73 ? 8.438 -6.859 -14.781 1 97.5 73 SER B N 1
ATOM 1504 C CA . SER B 1 73 ? 8.523 -5.562 -15.445 1 97.5 73 SER B CA 1
ATOM 1505 C C . SER B 1 73 ? 7.711 -4.508 -14.703 1 97.5 73 SER B C 1
ATOM 1507 O O . SER B 1 73 ? 7.68 -3.344 -15.109 1 97.5 73 SER B O 1
ATOM 1509 N N . GLY B 1 74 ? 7.004 -4.934 -13.734 1 96.75 74 GLY B N 1
ATOM 1510 C CA . GLY B 1 74 ? 6.215 -3.994 -12.953 1 96.75 74 GLY B CA 1
ATOM 1511 C C . GLY B 1 74 ? 4.844 -3.725 -13.555 1 96.75 74 GLY B C 1
ATOM 1512 O O . GLY B 1 74 ? 4.164 -2.777 -13.156 1 96.75 74 GLY B O 1
ATOM 1513 N N . ASN B 1 75 ? 4.527 -4.348 -14.594 1 98.38 75 ASN B N 1
ATOM 1514 C CA . ASN B 1 75 ? 3.182 -4.258 -15.148 1 98.38 75 ASN B CA 1
ATOM 1515 C C . ASN B 1 75 ? 2.23 -5.246 -14.484 1 98.38 75 ASN B C 1
ATOM 1517 O O . ASN B 1 75 ? 1.938 -6.305 -15.039 1 98.38 75 ASN B O 1
ATOM 1521 N N . TYR B 1 76 ? 1.694 -4.898 -13.359 1 98.38 76 TYR B N 1
ATOM 1522 C CA . TYR B 1 76 ? 0.927 -5.824 -12.531 1 98.38 76 TYR B CA 1
ATOM 1523 C C . TYR B 1 76 ? -0.463 -6.051 -13.109 1 98.38 76 TYR B C 1
ATOM 1525 O O . TYR B 1 76 ? -1.041 -7.129 -12.953 1 98.38 76 TYR B O 1
ATOM 1533 N N . ASP B 1 77 ? -1.005 -5.055 -13.867 1 98.5 77 ASP B N 1
ATOM 1534 C CA . ASP B 1 77 ? -2.279 -5.258 -14.547 1 98.5 77 ASP B CA 1
ATOM 1535 C C . ASP B 1 77 ? -2.184 -6.391 -15.57 1 98.5 77 ASP B C 1
ATOM 1537 O O . ASP B 1 77 ? -3.039 -7.277 -15.602 1 98.5 77 ASP B O 1
ATOM 1541 N N . ALA B 1 78 ? -1.132 -6.316 -16.391 1 98.38 78 ALA B N 1
ATOM 1542 C CA . ALA B 1 78 ? -0.924 -7.387 -17.359 1 98.38 78 ALA B CA 1
ATOM 1543 C C . ALA B 1 78 ? -0.679 -8.719 -16.672 1 98.38 78 ALA B C 1
ATOM 1545 O O . ALA B 1 78 ? -1.196 -9.758 -17.094 1 98.38 78 ALA B O 1
ATOM 1546 N N . CYS B 1 79 ? 0.118 -8.719 -15.578 1 98.38 79 CYS B N 1
ATOM 1547 C CA . CYS B 1 79 ? 0.384 -9.93 -14.805 1 98.38 79 CYS B CA 1
ATOM 1548 C C . CYS B 1 79 ? -0.914 -10.57 -14.32 1 98.38 79 CYS B C 1
ATOM 1550 O O . CYS B 1 79 ? -1.127 -11.766 -14.508 1 98.38 79 CYS B O 1
ATOM 1552 N N . LEU B 1 80 ? -1.82 -9.781 -13.781 1 98.62 80 LEU B N 1
ATOM 1553 C CA . LEU B 1 80 ? -3.074 -10.266 -13.219 1 98.62 80 LEU B CA 1
ATOM 1554 C C . LEU B 1 80 ? -3.996 -10.797 -14.312 1 98.62 80 LEU B C 1
ATOM 1556 O O . LEU B 1 80 ? -4.758 -11.734 -14.086 1 98.62 80 LEU B O 1
ATOM 1560 N N . GLN B 1 81 ? -3.889 -10.266 -15.484 1 98.56 81 GLN B N 1
ATOM 1561 C CA . GLN B 1 81 ? -4.664 -10.773 -16.609 1 98.56 81 GLN B CA 1
ATOM 1562 C C . GLN B 1 81 ? -4.219 -12.188 -17 1 98.56 81 GLN B C 1
ATOM 1564 O O . GLN B 1 81 ? -5.051 -13.062 -17.219 1 98.56 81 GLN B O 1
ATOM 1569 N N . HIS B 1 82 ? -2.893 -12.367 -17.125 1 98.19 82 HIS B N 1
ATOM 1570 C CA . HIS B 1 82 ? -2.367 -13.695 -17.438 1 98.19 82 HIS B CA 1
ATOM 1571 C C . HIS B 1 82 ? -2.721 -14.703 -16.344 1 98.19 82 HIS B C 1
ATOM 1573 O O . HIS B 1 82 ? -3.07 -15.844 -16.641 1 98.19 82 HIS B O 1
ATOM 1579 N N . LEU B 1 83 ? -2.691 -14.289 -15.07 1 98 83 LEU B N 1
ATOM 1580 C CA . LEU B 1 83 ? -3.01 -15.172 -13.953 1 98 83 LEU B CA 1
ATOM 1581 C C . LEU B 1 83 ? -4.488 -15.547 -13.961 1 98 83 LEU B C 1
ATOM 1583 O O . LEU B 1 83 ? -4.852 -16.672 -13.609 1 98 83 LEU B O 1
ATOM 1587 N N . ALA B 1 84 ? -5.289 -14.602 -14.414 1 97.56 84 ALA B N 1
ATOM 1588 C CA . ALA B 1 84 ? -6.715 -14.898 -14.539 1 97.56 84 ALA B CA 1
ATOM 1589 C C . ALA B 1 84 ? -6.965 -15.984 -15.57 1 97.56 84 ALA B C 1
ATOM 1591 O O . ALA B 1 84 ? -7.781 -16.891 -15.352 1 97.56 84 ALA B O 1
ATOM 1592 N N . CYS B 1 85 ? -6.246 -15.891 -16.672 1 96.75 85 CYS B N 1
ATOM 1593 C CA . CYS B 1 85 ? -6.352 -16.922 -17.703 1 96.75 85 CYS B CA 1
ATOM 1594 C C . CYS B 1 85 ? -5.871 -18.266 -17.188 1 96.75 85 CYS B C 1
ATOM 1596 O O . CYS B 1 85 ? -6.477 -19.297 -17.469 1 96.75 85 CYS B O 1
ATOM 1598 N N . LEU B 1 86 ? -4.766 -18.25 -16.422 1 95.88 86 LEU B N 1
ATOM 1599 C CA . LEU B 1 86 ? -4.242 -19.469 -15.812 1 95.88 86 LEU B CA 1
ATOM 1600 C C . LEU B 1 86 ? -5.258 -20.078 -14.859 1 95.88 86 LEU B C 1
ATOM 1602 O O . LEU B 1 86 ? -5.41 -21.297 -14.805 1 95.88 86 LEU B O 1
ATOM 1606 N N . GLN B 1 87 ? -5.902 -19.281 -14.172 1 94.75 87 GLN B N 1
ATOM 1607 C CA . GLN B 1 87 ? -6.902 -19.734 -13.211 1 94.75 87 GLN B CA 1
ATOM 1608 C C . GLN B 1 87 ? -8.07 -20.422 -13.914 1 94.75 87 GLN B C 1
ATOM 1610 O O . GLN B 1 87 ? -8.664 -21.359 -13.383 1 94.75 87 GLN B O 1
ATOM 1615 N N . ASP B 1 88 ? -8.43 -19.906 -15.117 1 94.81 88 ASP B N 1
ATOM 1616 C CA . ASP B 1 88 ? -9.5 -20.516 -15.906 1 94.81 88 ASP B CA 1
ATOM 1617 C C . ASP B 1 88 ? -9.117 -21.938 -16.328 1 94.81 88 ASP B C 1
ATOM 1619 O O . ASP B 1 88 ? -9.977 -22.812 -16.453 1 94.81 88 ASP B O 1
ATOM 1623 N N . ILE B 1 89 ? -7.824 -22.172 -16.578 1 91.25 89 ILE B N 1
ATOM 1624 C CA . ILE B 1 89 ? -7.305 -23.469 -17.016 1 91.25 89 ILE B CA 1
ATOM 1625 C C . ILE B 1 89 ? -7.191 -24.406 -15.805 1 91.25 89 ILE B C 1
ATOM 1627 O O . ILE B 1 89 ? -7.543 -25.594 -15.898 1 91.25 89 ILE B O 1
ATOM 1631 N N . ASN B 1 90 ? -6.703 -23.859 -14.633 1 87.5 90 ASN B N 1
ATOM 1632 C CA . ASN B 1 90 ? -6.512 -24.641 -13.422 1 87.5 90 ASN B CA 1
ATOM 1633 C C . ASN B 1 90 ? -7.031 -23.906 -12.188 1 87.5 90 ASN B C 1
ATOM 1635 O O . ASN B 1 90 ? -6.262 -23.234 -11.492 1 87.5 90 ASN B O 1
ATOM 1639 N N . LYS B 1 91 ? -8.227 -24.031 -11.828 1 84.81 91 LYS B N 1
ATOM 1640 C CA . LYS B 1 91 ? -8.938 -23.219 -10.844 1 84.81 91 LYS B CA 1
ATOM 1641 C C . LYS B 1 91 ? -8.43 -23.5 -9.438 1 84.81 91 LYS B C 1
ATOM 1643 O O . LYS B 1 91 ? -8.375 -22.594 -8.602 1 84.81 91 LYS B O 1
ATOM 1648 N N . ASP B 1 92 ? -7.891 -24.656 -9.172 1 84.88 92 ASP B N 1
ATOM 1649 C CA . ASP B 1 92 ? -7.598 -24.984 -7.781 1 84.88 92 ASP B CA 1
ATOM 1650 C C . ASP B 1 92 ? -6.09 -25.016 -7.527 1 84.88 92 ASP B C 1
ATOM 1652 O O . ASP B 1 92 ? -5.637 -25.562 -6.52 1 84.88 92 ASP B O 1
ATOM 1656 N N . ASP B 1 93 ? -5.461 -24.406 -8.414 1 87.75 93 ASP B N 1
ATOM 1657 C CA . ASP B 1 93 ? -4.02 -24.344 -8.195 1 87.75 93 ASP B CA 1
ATOM 1658 C C . ASP B 1 93 ? -3.654 -23.234 -7.211 1 87.75 93 ASP B C 1
ATOM 1660 O O . ASP B 1 93 ? -3.861 -22.062 -7.492 1 87.75 93 ASP B O 1
ATOM 1664 N N . TYR B 1 94 ? -3.199 -23.625 -6.023 1 89.75 94 TYR B N 1
ATOM 1665 C CA . TYR B 1 94 ? -2.918 -22.656 -4.965 1 89.75 94 TYR B CA 1
ATOM 1666 C C . TYR B 1 94 ? -1.83 -21.688 -5.391 1 89.75 94 TYR B C 1
ATOM 1668 O O . TYR B 1 94 ? -1.79 -20.547 -4.918 1 89.75 94 TYR B O 1
ATOM 1676 N N . LYS B 1 95 ? -0.936 -22.141 -6.273 1 91.44 95 LYS B N 1
ATOM 1677 C CA . LYS B 1 95 ? 0.141 -21.266 -6.723 1 91.44 95 LYS B CA 1
ATOM 1678 C C . LYS B 1 95 ? -0.41 -20.078 -7.496 1 91.44 95 LYS B C 1
ATOM 1680 O O . LYS B 1 95 ? 0.114 -18.969 -7.391 1 91.44 95 LYS B O 1
ATOM 1685 N N . ILE B 1 96 ? -1.449 -20.359 -8.242 1 94.69 96 ILE B N 1
ATOM 1686 C CA . ILE B 1 96 ? -2.074 -19.2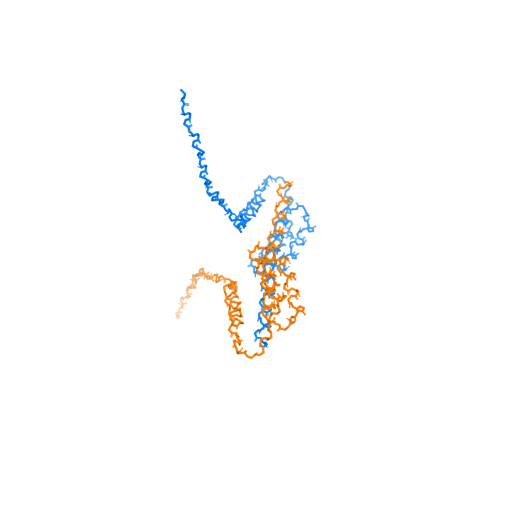66 -8.992 1 94.69 96 ILE B CA 1
ATOM 1687 C C . ILE B 1 96 ? -2.721 -18.281 -8.016 1 94.69 96 ILE B C 1
ATOM 1689 O O . ILE B 1 96 ? -2.604 -17.062 -8.188 1 94.69 96 ILE B O 1
ATOM 1693 N N . ILE B 1 97 ? -3.355 -18.828 -6.984 1 94.31 97 ILE B N 1
ATOM 1694 C CA . ILE B 1 97 ? -3.984 -17.984 -5.973 1 94.31 97 ILE B CA 1
ATOM 1695 C C . ILE B 1 97 ? -2.924 -17.141 -5.277 1 94.31 97 ILE B C 1
ATOM 1697 O O . ILE B 1 97 ? -3.098 -15.922 -5.109 1 94.31 97 ILE B O 1
ATOM 1701 N N . LEU B 1 98 ? -1.86 -17.812 -4.91 1 95 98 LEU B N 1
ATOM 1702 C CA . LEU B 1 98 ? -0.781 -17.109 -4.23 1 95 98 LEU B CA 1
ATOM 1703 C C . LEU B 1 98 ? -0.186 -16.031 -5.125 1 95 98 LEU B C 1
ATOM 1705 O O . LEU B 1 98 ? -0.024 -14.875 -4.695 1 95 98 LEU B O 1
ATOM 1709 N N . ASN B 1 99 ? 0.154 -16.359 -6.395 1 95.69 99 ASN B N 1
ATOM 1710 C CA . ASN B 1 99 ? 0.759 -15.422 -7.328 1 95.69 99 ASN B CA 1
ATOM 1711 C C . ASN B 1 99 ? -0.164 -14.234 -7.605 1 95.69 99 ASN B C 1
ATOM 1713 O O . ASN B 1 99 ? 0.299 -13.102 -7.754 1 95.69 99 ASN B O 1
ATOM 1717 N N . THR B 1 100 ? -1.475 -14.484 -7.652 1 97.44 100 THR B N 1
ATOM 1718 C CA . THR B 1 100 ? -2.457 -13.422 -7.84 1 97.44 100 THR B CA 1
ATOM 1719 C C . THR B 1 100 ? -2.461 -12.469 -6.648 1 97.44 100 THR B C 1
ATOM 1721 O O . THR B 1 100 ? -2.447 -11.25 -6.816 1 97.44 100 THR B O 1
ATOM 1724 N N . ALA B 1 101 ? -2.414 -13.047 -5.449 1 96.88 101 ALA B N 1
ATOM 1725 C CA . ALA B 1 101 ? -2.424 -12.219 -4.242 1 96.88 101 ALA B CA 1
ATOM 1726 C C . ALA B 1 101 ? -1.172 -11.352 -4.164 1 96.88 101 ALA B C 1
ATOM 1728 O O . ALA B 1 101 ? -1.24 -10.188 -3.762 1 96.88 101 ALA B O 1
ATOM 1729 N N . VAL B 1 102 ? -0.102 -11.906 -4.523 1 97.19 102 VAL B N 1
ATOM 1730 C CA . VAL B 1 102 ? 1.162 -11.18 -4.504 1 97.19 102 VAL B CA 1
ATOM 1731 C C . VAL B 1 102 ? 1.124 -10.055 -5.535 1 97.19 102 VAL B C 1
ATOM 1733 O O . VAL B 1 102 ? 1.5 -8.914 -5.238 1 97.19 102 VAL B O 1
ATOM 1736 N N . ALA B 1 103 ? 0.71 -10.344 -6.742 1 97.56 103 ALA B N 1
ATOM 1737 C CA . ALA B 1 10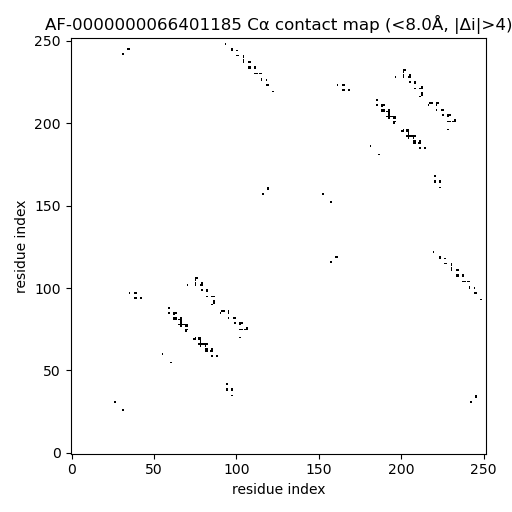3 ? 0.615 -9.328 -7.785 1 97.56 103 ALA B CA 1
ATOM 1738 C C . ALA B 1 103 ? -0.323 -8.195 -7.363 1 97.56 103 ALA B C 1
ATOM 1740 O O . ALA B 1 103 ? -0.028 -7.02 -7.586 1 97.56 103 ALA B O 1
ATOM 1741 N N . GLU B 1 104 ? -1.466 -8.516 -6.738 1 98.38 104 GLU B N 1
ATOM 1742 C CA . GLU B 1 104 ? -2.402 -7.508 -6.246 1 98.38 104 GLU B CA 1
ATOM 1743 C C . GLU B 1 104 ? -1.765 -6.645 -5.16 1 98.38 104 GLU B C 1
ATOM 1745 O O . GLU B 1 104 ? -1.994 -5.434 -5.109 1 98.38 104 GLU B O 1
ATOM 1750 N N . PHE B 1 105 ? -1.028 -7.277 -4.328 1 97.69 105 PHE B N 1
ATOM 1751 C CA . PHE B 1 105 ? -0.33 -6.551 -3.275 1 97.69 105 PHE B CA 1
ATOM 1752 C C . PHE B 1 105 ? 0.548 -5.453 -3.865 1 97.69 105 PHE B C 1
ATOM 1754 O O . PHE B 1 105 ? 0.461 -4.293 -3.455 1 97.69 105 PHE B O 1
ATOM 1761 N N . PHE B 1 106 ? 1.308 -5.793 -4.773 1 95.94 106 PHE B N 1
ATOM 1762 C CA . PHE B 1 106 ? 2.227 -4.832 -5.375 1 95.94 106 PHE B CA 1
ATOM 1763 C C . PHE B 1 106 ? 1.463 -3.775 -6.164 1 95.94 106 PHE B C 1
ATOM 1765 O O . PHE B 1 106 ? 1.793 -2.59 -6.105 1 95.94 106 PHE B O 1
ATOM 1772 N N . LYS B 1 107 ? 0.495 -4.195 -6.887 1 98.12 107 LYS B N 1
ATOM 1773 C CA . LYS B 1 107 ? -0.322 -3.244 -7.633 1 98.12 107 LYS B CA 1
ATOM 1774 C C . LYS B 1 107 ? -0.959 -2.215 -6.703 1 98.12 107 LYS B C 1
ATOM 1776 O O . LYS B 1 107 ? -0.928 -1.015 -6.98 1 98.12 107 LYS B O 1
ATOM 1781 N N . ASN B 1 108 ? -1.596 -2.746 -5.633 1 98.25 108 ASN B N 1
ATOM 1782 C CA . ASN B 1 108 ? -2.254 -1.86 -4.68 1 98.25 108 ASN B CA 1
ATOM 1783 C C . ASN B 1 108 ? -1.267 -0.879 -4.051 1 98.25 108 ASN B C 1
ATOM 1785 O O . ASN B 1 108 ? -1.581 0.3 -3.879 1 98.25 108 ASN B O 1
ATOM 1789 N N . ASN B 1 109 ? -0.112 -1.381 -3.703 1 96.56 109 ASN B N 1
ATOM 1790 C CA . ASN B 1 109 ? 0.9 -0.482 -3.158 1 96.56 109 ASN B CA 1
ATOM 1791 C C . ASN B 1 109 ? 1.293 0.595 -4.164 1 96.56 109 ASN B C 1
ATOM 1793 O O . ASN B 1 109 ? 1.432 1.766 -3.807 1 96.56 109 ASN B O 1
ATOM 1797 N N . GLN B 1 110 ? 1.426 0.199 -5.34 1 94.5 110 GLN B N 1
ATOM 1798 C CA . GLN B 1 110 ? 1.743 1.155 -6.395 1 94.5 110 GLN B CA 1
ATOM 1799 C C . GLN B 1 110 ? 0.626 2.182 -6.559 1 94.5 110 GLN B C 1
ATOM 1801 O O . GLN B 1 110 ? 0.887 3.385 -6.629 1 94.5 110 GLN B O 1
ATOM 1806 N N . THR B 1 111 ? -0.6 1.707 -6.66 1 97.75 111 THR B N 1
ATOM 1807 C CA . THR B 1 111 ? -1.767 2.57 -6.801 1 97.75 111 THR B CA 1
ATOM 1808 C C . THR B 1 111 ? -1.858 3.553 -5.637 1 97.75 111 THR B C 1
ATOM 1810 O O . THR B 1 111 ? -2.143 4.734 -5.836 1 97.75 111 THR B O 1
ATOM 1813 N N . THR B 1 112 ? -1.633 3.076 -4.449 1 96.94 112 THR B N 1
ATOM 1814 C CA . THR B 1 112 ? -1.667 3.9 -3.248 1 96.94 112 THR B CA 1
ATOM 1815 C C . THR B 1 112 ? -0.624 5.012 -3.322 1 96.94 112 THR B C 1
ATOM 1817 O O . THR B 1 112 ? -0.921 6.172 -3.027 1 96.94 112 THR B O 1
ATOM 1820 N N . THR B 1 113 ? 0.52 4.711 -3.75 1 96.19 113 THR B N 1
ATOM 1821 C CA . THR B 1 113 ? 1.587 5.695 -3.9 1 96.19 113 THR B CA 1
ATOM 1822 C C . THR B 1 113 ? 1.235 6.711 -4.984 1 96.19 113 THR B C 1
ATOM 1824 O O . THR B 1 113 ? 1.422 7.914 -4.797 1 96.19 113 THR B O 1
ATOM 1827 N N . ASP B 1 114 ? 0.764 6.254 -6.043 1 96.5 114 ASP B N 1
ATOM 1828 C CA . ASP B 1 114 ? 0.371 7.137 -7.141 1 96.5 114 ASP B CA 1
ATOM 1829 C C . ASP B 1 114 ? -0.705 8.125 -6.691 1 96.5 114 ASP B C 1
ATOM 1831 O O . ASP B 1 114 ? -0.681 9.289 -7.078 1 96.5 114 ASP B O 1
ATOM 1835 N N . ASN B 1 115 ? -1.667 7.598 -5.957 1 97.44 115 ASN B N 1
ATOM 1836 C CA . ASN B 1 115 ? -2.73 8.461 -5.457 1 97.44 115 ASN B CA 1
ATOM 1837 C C . ASN B 1 115 ? -2.172 9.602 -4.609 1 97.44 115 ASN B C 1
ATOM 1839 O O . ASN B 1 115 ? -2.594 10.75 -4.75 1 97.44 115 ASN B O 1
ATOM 1843 N N . LEU B 1 116 ? -1.238 9.344 -3.707 1 96.75 116 LEU B N 1
ATOM 1844 C CA . LEU B 1 116 ? -0.622 10.383 -2.885 1 96.75 116 LEU B CA 1
ATOM 1845 C C . LEU B 1 116 ? 0.136 11.383 -3.752 1 96.75 116 LEU B C 1
ATOM 1847 O O . LEU B 1 116 ? 0.005 12.594 -3.566 1 96.75 116 LEU B O 1
ATOM 1851 N N . ARG B 1 117 ? 0.88 10.891 -4.676 1 95.06 117 ARG B N 1
ATOM 1852 C CA . ARG B 1 117 ? 1.636 11.742 -5.586 1 95.06 117 ARG B CA 1
ATOM 1853 C C . ARG B 1 117 ? 0.712 12.695 -6.336 1 95.06 117 ARG B C 1
ATOM 1855 O O . ARG B 1 117 ? 1.033 13.875 -6.508 1 95.06 117 ARG B O 1
ATOM 1862 N N . GLN B 1 118 ? -0.333 12.133 -6.75 1 95.25 118 GLN B N 1
ATOM 1863 C CA . GLN B 1 118 ? -1.298 12.953 -7.477 1 95.25 118 GLN B CA 1
ATOM 1864 C C . GLN B 1 118 ? -1.83 14.086 -6.602 1 95.25 118 GL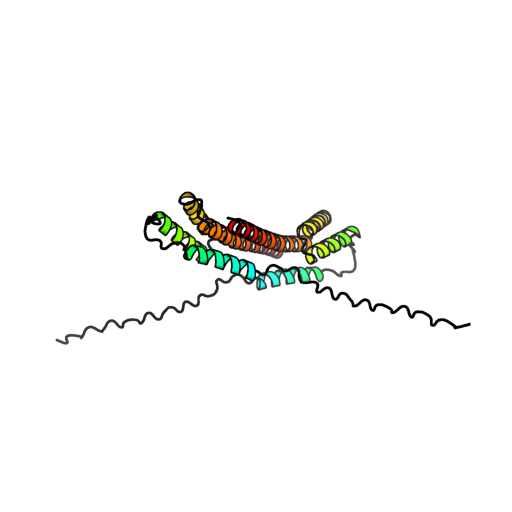N B C 1
ATOM 1866 O O . GLN B 1 118 ? -1.942 15.227 -7.055 1 95.25 118 GLN B O 1
ATOM 1871 N N . THR B 1 119 ? -2.205 13.75 -5.453 1 94.88 119 THR B N 1
ATOM 1872 C CA . THR B 1 119 ? -2.689 14.766 -4.523 1 94.88 119 THR B CA 1
ATOM 1873 C C . THR B 1 119 ? -1.622 15.828 -4.277 1 94.88 119 THR B C 1
ATOM 1875 O O . THR B 1 119 ? -1.913 17.031 -4.297 1 94.88 119 THR B O 1
ATOM 1878 N N . LEU B 1 120 ? -0.382 15.445 -4.07 1 93.69 120 LEU B N 1
ATOM 1879 C CA . LEU B 1 120 ? 0.721 16.375 -3.816 1 93.69 120 LEU B CA 1
ATOM 1880 C C . LEU B 1 120 ? 0.953 17.281 -5.016 1 93.69 120 LEU B C 1
ATOM 1882 O O . LEU B 1 120 ? 1.218 18.469 -4.852 1 93.69 120 LEU B O 1
ATOM 1886 N N . ASN B 1 121 ? 0.815 16.734 -6.148 1 93.69 121 ASN B N 1
ATOM 1887 C CA . ASN B 1 121 ? 0.962 17.531 -7.363 1 93.69 121 ASN B CA 1
ATOM 1888 C C . ASN B 1 121 ? -0.128 18.594 -7.473 1 93.69 121 ASN B C 1
ATOM 1890 O O . ASN B 1 121 ? 0.125 19.703 -7.949 1 93.69 121 ASN B O 1
ATOM 1894 N N . GLN B 1 122 ? -1.313 18.25 -7.055 1 92.31 122 GLN B N 1
ATOM 1895 C CA . GLN B 1 122 ? -2.424 19.188 -7.082 1 92.31 122 GLN B CA 1
ATOM 1896 C C . GLN B 1 122 ? -2.182 20.344 -6.113 1 92.31 122 GLN B C 1
ATOM 1898 O O . GLN B 1 122 ? -2.512 21.5 -6.414 1 92.31 122 GLN B O 1
ATOM 1903 N N . LEU B 1 123 ? -1.621 20.078 -4.957 1 90.75 123 LEU B N 1
ATOM 1904 C CA . LEU B 1 123 ? -1.338 21.094 -3.945 1 90.75 123 LEU B CA 1
ATOM 1905 C C . LEU B 1 123 ? -0.202 22 -4.395 1 90.75 123 LEU B C 1
ATOM 1907 O O . LEU B 1 123 ? -0.161 23.172 -4.02 1 90.75 123 LEU B O 1
ATOM 1911 N N . LYS B 1 124 ? 0.727 21.531 -5.086 1 84.88 124 LYS B N 1
ATOM 1912 C CA . LYS B 1 124 ? 1.836 22.328 -5.602 1 84.88 124 LYS B CA 1
ATOM 1913 C C . LYS B 1 124 ? 1.349 23.359 -6.621 1 84.88 124 LYS B C 1
ATOM 1915 O O . LYS B 1 124 ? 1.869 24.469 -6.684 1 84.88 124 LYS B O 1
ATOM 1920 N N . ASN B 1 125 ? 0.369 23.016 -7.332 1 82.75 125 ASN B N 1
ATOM 1921 C CA . ASN B 1 125 ? -0.127 23.875 -8.406 1 82.75 125 ASN B CA 1
ATOM 1922 C C . ASN B 1 125 ? -1.166 24.859 -7.898 1 82.75 125 ASN B C 1
ATOM 1924 O O . ASN B 1 125 ? -1.709 25.656 -8.672 1 82.75 125 ASN B O 1
ATOM 1928 N N . GLN B 1 126 ? -1.496 24.906 -6.676 1 66.75 126 GLN B N 1
ATOM 1929 C CA . GLN B 1 126 ? -2.367 25.922 -6.094 1 66.75 126 GLN B CA 1
ATOM 1930 C C . GLN B 1 126 ? -1.553 27.047 -5.477 1 66.75 126 GLN B C 1
ATOM 1932 O O . GLN B 1 126 ? -0.397 26.859 -5.098 1 66.75 126 GLN B O 1
#

Solvent-accessible surface area (backbone atoms only — not comparable to full-atom values): 14856 Å² total; per-residue (Å²): 137,81,78,73,74,78,78,73,76,71,73,73,72,73,65,73,75,72,63,72,72,62,66,71,72,67,75,44,74,56,59,58,48,50,50,53,49,51,55,58,49,52,64,64,59,55,76,75,67,81,72,86,69,77,55,74,43,72,63,51,49,50,35,50,50,50,21,51,52,25,47,75,70,66,38,33,70,60,14,50,52,30,45,50,54,44,35,73,78,43,73,82,41,61,66,55,54,50,53,46,42,53,41,49,39,52,42,48,51,50,51,40,51,50,54,43,51,50,53,53,53,54,59,67,74,100,135,83,77,74,74,78,75,75,78,71,73,71,73,74,64,73,74,72,63,72,71,60,69,71,76,64,78,46,69,56,60,58,48,50,49,54,49,50,55,57,49,51,65,64,62,52,77,74,68,79,75,85,68,76,57,71,42,73,62,51,49,50,33,50,52,50,19,51,52,25,46,76,70,66,38,34,70,59,14,48,50,30,44,50,54,44,34,74,78,45,72,81,42,62,66,53,54,50,53,43,44,52,41,48,40,54,40,48,50,49,52,42,52,49,52,43,51,50,52,53,54,55,59,67,74,99

InterPro domains:
  IPR039740 CCR4-NOT transcription complex subunit 10 [PTHR12979] (53-126)

Radius of gyration: 29.72 Å; Cα contacts (8 Å, |Δi|>4): 139; chains: 2; bounding box: 66×81×134 Å

Sequence (252 aa):
MAADKPAGQGRRDLKPLEGRSDPLPIANGDALWDYVRTLSDQGAEKHEGAGQSSGVTDQEKELSASALQAFTSGNYDACLQHLACLQDINKDDYKIILNTAVAEFFKNNQTTTDNLRQTLNQLKNQMAADKPAGQGRRDLKPLEGRSDPLPIANGDALWDYVRTLSDQGAEKHEGAGQSSGVTDQEKELSASALQAFTSGNYDACLQHLACLQDINKDDYKIILNTAVAEFFKNNQTTTDNLRQTLNQLKNQ

Nearest PDB structures (foldseek):
  5wrw-assembly2_D  TM=7.915E-01  e=1.991E+00  Homo sapiens
  4r7s-assembly1_A  TM=6.624E-01  e=1.402E+00  Parabacteroides merdae ATCC 43184
  8ump-assembly1_A  TM=4.625E-01  e=1.248E+00  synthetic construct
  6y4l-assembly1_A  TM=5.231E-01  e=6.036E+00  Homo sapiens
  8ump-assembly1_A  TM=9.080E-01  e=1.217E+00  synthetic construct

Secondary structure (DSSP, 8-state):
----------------------------HHHHHHHHHHHHHHTTS----SS------HHHHHHHHHHHHHHHTT-HHHHHHHHHHHHHH-TT-HHHHHHHHHHHHHHHHHHHHHHHHHHHHHHHT-/----------------------------HHHHHHHHHHHHHHHHHS---SS------HHHHHHHHHHHHHHHTT-HHHHHHHHHHHHHH-TT-HHHHHHHHHHHHHHHHHHHHHHHHHHHHHHHT-

Foldseek 3Di:
DDPPDPPPPPPPPPPPCVVVVVPPCPVPPVVVVVVLVVVLVVVVPPDPPPDDCCPCPPLNVVLVVQLVVCVVVVNLVSNLVSLVVNCVVPVPDVNSVSSNVVSVVSVVVVVVVVVVVVVVVVVVVD/DPPPDPPPPPPPPPPPCPVVVPPPCPVPPVVVVVVLVVVLVVVVPPPPPDPDCPPCPPLNVVLVVQLVVCVVVVNLVSNLVSLVVNCVVPVPDVNSVSSNVVSVVSVVVVVVVVVVVVVVVVVVVD